Protein 3ER5 (pdb70)

Foldseek 3Di:
DKAKWKWAQLDQLSQFIWTWKFWAVVTDIFTATEKLFAFAWEFEAPLADPVLAAQGDHHYRVPGPQKAFPPPKKFKDADLVGWIFIGGWIFTWMDGRRQIFGRAIYHYTNYTDNVVNVRNRHGTYQYNFAQVRAGMPPDTGGGPLVRRCVPACASKWKWACADSGMGMIMGRDDDPVRFDDDKDKFFADCVVRFRKGWWQFKDWAPDDTDGDTAIFGEIQNGQAWAGAPVVLVVQCVVAVAWDADPVLGWIKGFPPTQGGWMWIHDPPDIQIQHSVLQFRQASDVPDRMTHGRYGHCVVVPGGYNYPSNRNQWIWMFRVPPRTIIITGGD/DDDDDDDDD

Radius of gyration: 19.63 Å; Cα contacts (8 Å, |Δi|>4): 923; chains: 2; bounding box: 49×53×45 Å

Structure (mmCIF, N/CA/C/O backbone):
data_3ER5
#
_entry.id   3ER5
#
_cell.length_a   43.100
_cell.length_b   75.400
_cell.length_c   42.800
_cell.angle_alpha   90.00
_cell.angle_beta   97.00
_cell.angle_gamma   90.00
#
_symmetry.space_group_name_H-M   'P 1 21 1'
#
loop_
_entity.id
_entity.type
_entity.pdbx_description
1 polymer ENDOTHIAPEPSIN
2 polymer H-189
3 water water
#
loop_
_atom_site.group_PDB
_atom_site.id
_atom_site.type_symbol
_atom_site.label_atom_id
_atom_site.label_alt_id
_atom_site.label_comp_id
_atom_site.label_asym_id
_atom_site.label_entity_id
_atom_site.label_seq_id
_atom_site.pdbx_PDB_ins_code
_atom_site.Cartn_x
_atom_site.Cartn_y
_atom_site.Cartn_z
_atom_site.occupancy
_atom_site.B_iso_or_equiv
_atom_site.auth_seq_id
_atom_site.auth_comp_id
_atom_site.auth_asym_id
_atom_site.auth_atom_id
_atom_site.pdbx_PDB_model_num
ATOM 1 N N . SER A 1 1 ? 27.709 33.477 -4.060 1.00 0.14 -2 SER E N 1
ATOM 2 C CA . SER A 1 1 ? 27.934 32.889 -2.722 1.00 0.38 -2 SER E CA 1
ATOM 3 C C . SER A 1 1 ? 26.749 32.046 -2.297 1.00 0.10 -2 SER E C 1
ATOM 4 O O . SER A 1 1 ? 25.606 32.100 -2.812 1.00 0.12 -2 SER E O 1
ATOM 7 N N . THR A 1 2 ? 26.995 31.142 -1.331 1.00 0.12 -1 THR E N 1
ATOM 8 C CA . THR A 1 2 ? 25.892 30.356 -0.753 1.00 0.07 -1 THR E CA 1
ATOM 9 C C . THR A 1 2 ? 26.137 30.157 0.747 1.00 0.08 -1 THR E C 1
ATOM 10 O O . THR A 1 2 ? 27.194 30.490 1.319 1.00 0.18 -1 THR E O 1
ATOM 14 N N . GLY A 1 3 ? 25.125 29.621 1.418 1.00 0.15 0 GLY E N 1
ATOM 15 C CA . GLY A 1 3 ? 25.335 29.275 2.860 1.00 0.18 0 GLY E CA 1
ATOM 16 C C . GLY A 1 3 ? 24.568 27.974 3.094 1.00 0.16 0 GLY E C 1
ATOM 17 O O . GLY A 1 3 ? 23.589 27.742 2.393 1.00 0.12 0 GLY E O 1
ATOM 18 N N . SER A 1 4 ? 25.057 27.236 4.077 1.00 0.12 1 SER E N 1
ATOM 19 C CA . SER A 1 4 ? 24.346 26.018 4.515 1.00 0.16 1 SER E CA 1
ATOM 20 C C . SER A 1 4 ? 24.421 25.898 6.039 1.00 0.10 1 SER E C 1
ATOM 21 O O . SER A 1 4 ? 25.535 25.944 6.565 1.00 0.13 1 SER E O 1
ATOM 24 N N . ALA A 1 5 ? 23.285 25.823 6.713 1.00 0.09 2 ALA E N 1
ATOM 25 C CA . ALA A 1 5 ? 23.267 25.637 8.157 1.00 0.13 2 ALA E CA 1
ATOM 26 C C . ALA A 1 5 ? 22.297 24.537 8.572 1.00 0.21 2 ALA E C 1
ATOM 27 O O . ALA A 1 5 ? 21.252 24.321 7.970 1.00 0.12 2 ALA E O 1
ATOM 29 N N . THR A 1 6 ? 22.711 23.893 9.656 1.00 0.08 3 THR E N 1
ATOM 30 C CA . THR A 1 6 ? 21.897 22.819 10.273 1.00 0.08 3 THR E CA 1
ATOM 31 C C . THR A 1 6 ? 20.861 23.432 11.198 1.00 0.18 3 THR E C 1
ATOM 32 O O . THR A 1 6 ? 21.231 24.323 11.971 1.00 0.12 3 THR E O 1
ATOM 36 N N . THR A 1 7 ? 19.656 22.967 11.120 1.00 0.10 4 THR E N 1
ATOM 37 C CA . THR A 1 7 ? 18.578 23.387 12.027 1.00 0.10 4 THR E CA 1
ATOM 38 C C . THR A 1 7 ? 18.142 22.181 12.864 1.00 0.13 4 THR E C 1
ATOM 39 O O . THR A 1 7 ? 17.959 21.074 12.350 1.00 0.18 4 THR E O 1
ATOM 43 N N . THR A 1 8 ? 17.990 22.423 14.149 1.00 0.11 5 THR E N 1
ATOM 44 C CA . THR A 1 8 ? 17.670 21.361 15.115 1.00 0.08 5 THR E CA 1
ATOM 45 C C . THR A 1 8 ? 16.365 21.653 15.847 1.00 0.02 5 THR E C 1
ATOM 46 O O . THR A 1 8 ? 16.095 22.792 16.244 1.00 0.14 5 THR E O 1
ATOM 50 N N . PRO A 1 9 ? 15.413 20.702 16.118 1.00 0.15 6 PRO E N 1
ATOM 51 C CA . PRO A 1 9 ? 14.241 21.089 16.857 1.00 0.10 6 PRO E CA 1
ATOM 52 C C . PRO A 1 9 ? 14.669 21.415 18.247 1.00 0.13 6 PRO E C 1
ATOM 53 O O . PRO A 1 9 ? 15.709 20.855 18.720 1.00 0.12 6 PRO E O 1
ATOM 57 N N . ILE A 1 10 ? 13.896 22.240 18.909 1.00 0.11 7 ILE E N 1
ATOM 58 C CA . ILE A 1 10 ? 14.232 22.672 20.274 1.00 0.15 7 ILE E CA 1
ATOM 59 C C . ILE A 1 10 ? 13.817 21.644 21.339 1.00 0.26 7 ILE E C 1
ATOM 60 O O . ILE A 1 10 ? 14.259 21.706 22.491 1.00 0.15 7 ILE E O 1
ATOM 65 N N . ASP A 1 11 ? 12.974 20.698 20.975 1.00 0.11 8 ASP E N 1
ATOM 66 C CA . ASP A 1 11 ? 12.524 19.676 21.944 1.00 0.10 8 ASP E CA 1
ATOM 67 C C . ASP A 1 11 ? 11.996 18.440 21.224 1.00 0.23 8 ASP E C 1
ATOM 68 O O . ASP A 1 11 ? 12.180 18.284 20.012 1.00 0.11 8 ASP E O 1
ATOM 73 N N . SER A 1 12 ? 11.504 17.488 21.993 1.00 0.16 9 SER E N 1
ATOM 74 C CA . SER A 1 12 ? 11.239 16.148 21.436 1.00 0.39 9 SER E CA 1
ATOM 75 C C . SER A 1 12 ? 9.952 16.175 20.606 1.00 0.47 9 SER E C 1
ATOM 76 O O . SER A 1 12 ? 9.577 15.189 19.975 1.00 0.35 9 SER E O 1
ATOM 79 N N . LEU A 1 13 ? 9.242 17.274 20.615 1.00 0.16 10 LEU E N 1
ATOM 80 C CA . LEU A 1 13 ? 7.980 17.440 19.887 1.00 0.21 10 LEU E CA 1
ATOM 81 C C . LEU A 1 13 ? 8.162 18.117 18.537 1.00 0.15 10 LEU E C 1
ATOM 82 O O . LEU A 1 13 ? 7.217 18.192 17.744 1.00 0.32 10 LEU E O 1
ATOM 87 N N . ASP A 1 14 ? 9.325 18.641 18.224 1.00 0.12 11 ASP E N 1
ATOM 88 C CA . ASP A 1 14 ? 9.527 19.554 17.063 1.00 0.13 11 ASP E CA 1
ATOM 89 C C . ASP A 1 14 ? 8.619 20.760 17.200 1.00 0.07 11 ASP E C 1
ATOM 90 O O . ASP A 1 14 ? 7.984 21.240 16.236 1.00 0.10 11 ASP E O 1
ATOM 95 N N . ASP A 1 15 ? 8.550 21.366 18.387 1.00 0.16 12 ASP E N 1
ATOM 96 C CA . ASP A 1 15 ? 7.715 22.565 18.540 1.00 0.13 12 ASP E CA 1
ATOM 97 C C . ASP A 1 15 ? 8.221 23.697 17.661 1.00 0.14 12 ASP E C 1
ATOM 98 O O . ASP A 1 15 ? 7.506 24.541 17.130 1.00 0.05 12 ASP E O 1
ATOM 103 N N . ALA A 1 16 ? 9.526 23.794 17.544 1.00 0.08 13 ALA E N 1
ATOM 104 C CA . ALA A 1 16 ? 10.238 24.774 16.726 1.00 0.08 13 ALA E CA 1
ATOM 105 C C . ALA A 1 16 ? 11.681 24.284 16.508 1.00 0.11 13 ALA E C 1
ATOM 106 O O . ALA A 1 16 ? 12.102 23.316 17.126 1.00 0.10 13 ALA E O 1
ATOM 108 N N . TYR A 1 17 ? 12.353 24.984 15.651 1.00 0.11 14 TYR E N 1
ATOM 109 C CA . TYR A 1 17 ? 13.717 24.629 15.224 1.00 0.02 14 TYR E CA 1
ATOM 110 C C . TYR A 1 17 ? 14.629 25.862 15.384 1.00 0.08 14 TYR E C 1
ATOM 111 O O . TYR A 1 17 ? 14.268 27.011 15.114 1.00 0.12 14 TYR E O 1
ATOM 120 N N . ILE A 1 18 ? 15.817 25.611 15.788 1.00 0.11 15 ILE E N 1
ATOM 121 C CA . ILE A 1 18 ? 16.763 26.733 15.873 1.00 0.10 15 ILE E CA 1
ATOM 122 C C . ILE A 1 18 ? 17.947 26.484 14.941 1.00 0.11 15 ILE E C 1
ATOM 123 O O . ILE A 1 18 ? 18.334 25.336 14.699 1.00 0.13 15 ILE E O 1
ATOM 128 N N . THR A 1 19 ? 18.494 27.573 14.441 1.00 0.09 16 THR E N 1
ATOM 129 C CA . THR A 1 19 ? 19.644 27.533 13.518 1.00 0.05 16 THR E CA 1
ATOM 130 C C . THR A 1 19 ? 20.736 28.467 14.022 1.00 0.06 16 THR E C 1
ATOM 131 O O . THR A 1 19 ? 20.482 29.632 14.349 1.00 0.14 16 THR E O 1
ATOM 135 N N . PRO A 1 20 ? 22.026 28.077 14.162 1.00 0.20 17 PRO E N 1
ATOM 136 C CA . PRO A 1 20 ? 22.987 29.015 14.688 1.00 0.15 17 PRO E CA 1
ATOM 137 C C . PRO A 1 20 ? 23.246 30.122 13.708 1.00 0.19 17 PRO E C 1
ATOM 138 O O . PRO A 1 20 ? 23.295 29.844 12.467 1.00 0.11 17 PRO E O 1
ATOM 142 N N . VAL A 1 21 ? 23.416 31.323 14.250 1.00 0.09 18 VAL E N 1
ATOM 143 C CA . VAL A 1 21 ? 23.771 32.509 13.443 1.00 0.13 18 VAL E CA 1
ATOM 144 C C . VAL A 1 21 ? 24.660 33.482 14.227 1.00 0.23 18 VAL E C 1
ATOM 145 O O . VAL A 1 21 ? 24.924 33.314 15.421 1.00 0.14 18 VAL E O 1
ATOM 149 N N . GLN A 1 22 ? 25.798 33.734 13.282 1.00 0.07 19 GLN E N 1
ATOM 150 C CA . GLN A 1 22 ? 26.990 34.433 13.830 1.00 0.09 19 GLN E CA 1
ATOM 151 C C . GLN A 1 22 ? 26.781 35.948 13.632 1.00 0.10 19 GLN E C 1
ATOM 152 O O . GLN A 1 22 ? 26.587 36.397 12.498 1.00 0.13 19 GLN E O 1
ATOM 158 N N . ILE A 1 23 ? 26.744 36.690 14.719 1.00 0.11 20 ILE E N 1
ATOM 159 C CA . ILE A 1 23 ? 26.529 38.150 14.629 1.00 0.09 20 ILE E CA 1
ATOM 160 C C . ILE A 1 23 ? 27.732 38.916 15.103 1.00 0.11 20 ILE E C 1
ATOM 161 O O . ILE A 1 23 ? 28.159 38.665 16.229 1.00 0.13 20 ILE E O 1
ATOM 166 N N . GLY A 1 24 ? 28.151 39.858 14.310 1.00 0.16 21 GLY E N 1
ATOM 167 C CA . GLY A 1 24 ? 29.125 40.750 14.951 1.00 0.12 21 GLY E CA 1
ATOM 168 C C . GLY A 1 24 ? 30.540 40.303 14.610 1.00 0.09 21 GLY E C 1
ATOM 169 O O . GLY A 1 24 ? 30.746 39.304 13.901 1.00 0.11 21 GLY E O 1
ATOM 170 N N . THR A 1 25 ? 31.461 41.047 15.162 1.00 0.17 22 THR E N 1
ATOM 171 C CA . THR A 1 25 ? 32.871 40.836 14.922 1.00 0.10 22 THR E CA 1
ATOM 172 C C . THR A 1 25 ? 33.703 41.142 16.236 1.00 0.13 22 THR E C 1
ATOM 173 O O . THR A 1 25 ? 33.762 42.293 16.703 1.00 0.13 22 THR E O 1
ATOM 177 N N . PRO A 1 26 ? 34.370 40.113 16.892 1.00 0.31 23 PRO E N 1
ATOM 178 C CA . PRO A 1 26 ? 34.337 38.778 16.377 1.00 0.13 23 PRO E CA 1
ATOM 179 C C . PRO A 1 26 ? 32.951 38.274 16.498 1.00 0.19 23 PRO E C 1
ATOM 180 O O . PRO A 1 26 ? 32.125 38.903 17.232 1.00 0.16 23 PRO E O 1
ATOM 184 N N . ALA A 1 27 ? 32.726 37.163 15.852 1.00 0.20 24 ALA E N 1
ATOM 185 C CA . ALA A 1 27 ? 31.416 36.507 15.841 1.00 0.17 24 ALA E CA 1
ATOM 186 C C . ALA A 1 27 ? 30.948 36.189 17.268 1.00 0.16 24 ALA E C 1
ATOM 187 O O . ALA A 1 27 ? 31.599 35.443 18.016 1.00 0.15 24 ALA E O 1
ATOM 189 N N . GLN A 1 28 ? 29.695 36.568 17.487 1.00 0.10 25 GLN E N 1
ATOM 190 C CA . GLN A 1 28 ? 28.922 35.958 18.590 1.00 0.08 25 GLN E CA 1
ATOM 191 C C . GLN A 1 28 ? 27.840 35.037 17.963 1.00 0.12 25 GLN E C 1
ATOM 192 O O . GLN A 1 28 ? 27.085 35.429 17.062 1.00 0.11 25 GLN E O 1
ATOM 198 N N . THR A 1 29 ? 27.793 33.801 18.379 1.00 0.20 26 THR E N 1
ATOM 199 C CA . THR A 1 29 ? 26.824 32.778 17.864 1.00 0.10 26 THR E CA 1
ATOM 200 C C . THR A 1 29 ? 25.620 32.717 18.780 1.00 0.10 26 THR E C 1
ATOM 201 O O . THR A 1 29 ? 25.697 32.538 20.017 1.00 0.08 26 THR E O 1
ATOM 205 N N . LEU A 1 30 ? 24.470 33.032 18.188 1.00 0.11 27 LEU E N 1
ATOM 206 C CA . LEU A 1 30 ? 23.164 32.905 18.869 1.00 0.06 27 LEU E CA 1
ATOM 207 C C . LEU A 1 30 ? 22.317 31.855 18.064 1.00 0.10 27 LEU E C 1
ATOM 208 O O . LEU A 1 30 ? 22.452 31.727 16.850 1.00 0.10 27 LEU E O 1
ATOM 213 N N . ASN A 1 31 ? 21.448 31.196 18.750 1.00 0.12 28 ASN E N 1
ATOM 214 C CA . ASN A 1 31 ? 20.576 30.208 18.077 1.00 0.14 28 ASN E CA 1
ATOM 215 C C . ASN A 1 31 ? 19.230 30.870 17.780 1.00 0.09 28 ASN E C 1
ATOM 216 O O . ASN A 1 31 ? 18.499 31.181 18.710 1.00 0.10 28 ASN E O 1
ATOM 221 N N . LEU A 1 32 ? 18.980 31.122 16.489 1.00 0.08 29 LEU E N 1
ATOM 222 C CA . LEU A 1 32 ? 17.752 31.816 16.124 1.00 0.08 29 LEU E CA 1
ATOM 223 C C . LEU A 1 32 ? 16.709 30.888 15.515 1.00 0.03 29 LEU E C 1
ATOM 224 O O . LEU A 1 32 ? 16.997 29.913 14.856 1.00 0.09 29 LEU E O 1
ATOM 229 N N . ASP A 1 33 ? 15.439 31.226 15.770 1.00 0.04 30 ASP E N 1
ATOM 230 C CA . ASP A 1 33 ? 14.295 30.568 15.104 1.00 0.06 30 ASP E CA 1
ATOM 231 C C . ASP A 1 33 ? 13.992 31.236 13.768 1.00 0.09 30 ASP E C 1
ATOM 232 O O . ASP A 1 33 ? 13.538 32.373 13.673 1.00 0.07 30 ASP E O 1
ATOM 237 N N . PHE A 1 34 ? 14.252 30.516 12.701 1.00 0.04 31 PHE E N 1
ATOM 238 C CA . PHE A 1 34 ? 14.073 31.002 11.336 1.00 0.04 31 PHE E CA 1
ATOM 239 C C . PHE A 1 34 ? 12.571 30.962 10.975 1.00 0.07 31 PHE E C 1
ATOM 240 O O . PHE A 1 34 ? 11.980 29.876 11.006 1.00 0.10 31 PHE E O 1
ATOM 248 N N . ASP A 1 35 ? 11.979 32.100 10.787 1.00 0.06 32 ASP E N 1
ATOM 249 C CA . ASP A 1 35 ? 10.535 32.386 10.784 1.00 0.07 32 ASP E CA 1
ATOM 250 C C . ASP A 1 35 ? 10.068 32.936 9.459 1.00 0.14 32 ASP E C 1
ATOM 251 O O . ASP A 1 35 ? 10.142 34.139 9.167 1.00 0.07 32 ASP E O 1
ATOM 256 N N . THR A 1 36 ? 9.624 32.104 8.507 1.00 0.10 33 THR E N 1
ATOM 257 C CA . THR A 1 36 ? 9.089 32.630 7.244 1.00 0.04 33 THR E CA 1
ATOM 258 C C . THR A 1 36 ? 7.735 33.278 7.454 1.00 0.07 33 THR E C 1
ATOM 259 O O . THR A 1 36 ? 7.158 33.763 6.482 1.00 0.09 33 THR E O 1
ATOM 263 N N . GLY A 1 37 ? 7.225 33.378 8.688 1.00 0.08 34 GLY E N 1
ATOM 264 C CA . GLY A 1 37 ? 6.006 34.198 8.778 1.00 0.06 34 GLY E CA 1
ATOM 265 C C . GLY A 1 37 ? 6.232 35.516 9.553 1.00 0.06 34 GLY E C 1
ATOM 266 O O . GLY A 1 37 ? 5.302 36.077 10.098 1.00 0.07 34 GLY E O 1
ATOM 267 N N . SER A 1 38 ? 7.396 36.110 9.482 1.00 0.06 35 SER E N 1
ATOM 268 C CA . SER A 1 38 ? 7.711 37.453 9.996 1.00 0.06 35 SER E CA 1
ATOM 269 C C . SER A 1 38 ? 8.981 37.965 9.324 1.00 0.12 35 SER E C 1
ATOM 270 O O . SER A 1 38 ? 9.652 37.268 8.561 1.00 0.03 35 SER E O 1
ATOM 273 N N . SER A 1 39 ? 9.298 39.236 9.571 1.00 0.07 36 SER E N 1
ATOM 274 C CA . SER A 1 39 ? 10.374 39.822 8.716 1.00 0.09 36 SER E CA 1
ATOM 275 C C . SER A 1 39 ? 11.277 40.689 9.595 1.00 0.09 36 SER E C 1
ATOM 276 O O . SER A 1 39 ? 11.924 41.584 9.029 1.00 0.11 36 SER E O 1
ATOM 279 N N . ASP A 1 40 ? 11.297 40.322 10.877 1.00 0.03 37 ASP E N 1
ATOM 280 C CA . ASP A 1 40 ? 12.239 40.972 11.817 1.00 0.07 37 ASP E CA 1
ATOM 281 C C . ASP A 1 40 ? 13.360 40.042 12.227 1.00 0.22 37 ASP E C 1
ATOM 282 O O . ASP A 1 40 ? 13.142 38.887 12.624 1.00 0.12 37 ASP E O 1
ATOM 287 N N . LEU A 1 41 ? 14.610 40.498 12.249 1.00 0.06 38 LEU E N 1
ATOM 288 C CA . LEU A 1 41 ? 15.694 39.679 12.919 1.00 0.08 38 LEU E CA 1
ATOM 289 C C . LEU A 1 41 ? 15.988 40.370 14.282 1.00 0.04 38 LEU E C 1
ATOM 290 O O . LEU A 1 41 ? 16.496 41.462 14.250 1.00 0.12 38 LEU E O 1
ATOM 295 N N . TRP A 1 42 ? 15.459 39.758 15.331 1.00 0.00 39 TRP E N 1
ATOM 296 C CA . TRP A 1 42 ? 15.730 40.394 16.681 1.00 0.05 39 TRP E CA 1
ATOM 297 C C . TRP A 1 42 ? 16.331 39.395 17.618 1.00 0.07 39 TRP E C 1
ATOM 298 O O . TRP A 1 42 ? 16.140 38.202 17.428 1.00 0.09 39 TRP E O 1
ATOM 309 N N . VAL A 1 43 ? 17.097 39.892 18.571 1.00 0.02 40 VAL E N 1
ATOM 310 C CA . VAL A 1 43 ? 17.798 38.982 19.466 1.00 0.04 40 VAL E CA 1
ATOM 311 C C . VAL A 1 43 ? 17.711 39.471 20.895 1.00 0.16 40 VAL E C 1
ATOM 312 O O . VAL A 1 43 ? 17.651 40.671 21.149 1.00 0.12 40 VAL E O 1
ATOM 316 N N . PHE A 1 44 ? 17.811 38.598 21.878 1.00 0.09 41 PHE E N 1
ATOM 317 C CA . PHE A 1 44 ? 18.121 39.043 23.271 1.00 0.04 41 PHE E CA 1
ATOM 318 C C . PHE A 1 44 ? 19.523 39.698 23.259 1.00 0.07 41 PHE E C 1
ATOM 319 O O . PHE A 1 44 ? 20.378 39.372 22.447 1.00 0.09 41 PHE E O 1
ATOM 327 N N . SER A 1 45 ? 19.726 40.684 24.106 1.00 0.05 42 SER E N 1
ATOM 328 C CA . SER A 1 45 ? 20.986 41.462 23.988 1.00 0.07 42 SER E CA 1
ATOM 329 C C . SER A 1 45 ? 21.349 41.968 25.395 1.00 0.09 42 SER E C 1
ATOM 330 O O . SER A 1 45 ? 20.598 41.801 26.374 1.00 0.09 42 SER E O 1
ATOM 333 N N . SER A 1 46 ? 22.506 42.654 25.430 1.00 0.07 43 SER E N 1
ATOM 334 C CA . SER A 1 46 ? 22.860 43.301 26.710 1.00 0.08 43 SER E CA 1
ATOM 335 C C . SER A 1 46 ? 21.862 44.382 27.086 1.00 0.13 43 SER E C 1
ATOM 336 O O . SER A 1 46 ? 21.900 44.873 28.225 1.00 0.22 43 SER E O 1
ATOM 339 N N . GLU A 1 47 ? 20.964 44.829 26.241 1.00 0.10 44 GLU E N 1
ATOM 340 C CA . GLU A 1 47 ? 19.990 45.898 26.489 1.00 0.14 44 GLU E CA 1
ATOM 341 C C . GLU A 1 47 ? 18.681 45.338 27.014 1.00 0.13 44 GLU E C 1
ATOM 342 O O . GLU A 1 47 ? 17.878 46.179 27.481 1.00 0.06 44 GLU E O 1
ATOM 348 N N . THR A 1 48 ? 18.474 44.019 26.967 1.00 0.14 45 THR E N 1
ATOM 349 C CA . THR A 1 48 ? 17.188 43.468 27.419 1.00 0.05 45 THR E CA 1
ATOM 350 C C . THR A 1 48 ? 17.111 43.484 28.947 1.00 0.13 45 THR E C 1
ATOM 351 O O . THR A 1 48 ? 18.061 43.088 29.638 1.00 0.13 45 THR E O 1
ATOM 355 N N . THR A 1 49 ? 15.970 43.947 29.427 1.00 0.12 46 THR E N 1
ATOM 356 C CA . THR A 1 49 ? 15.680 44.014 30.869 1.00 0.16 46 THR E CA 1
ATOM 357 C C . THR A 1 49 ? 16.118 42.688 31.508 1.00 0.18 46 THR E C 1
ATOM 358 O O . THR A 1 49 ? 15.632 41.612 31.142 1.00 0.10 46 THR E O 1
ATOM 362 N N . ALA A 1 50 ? 17.033 42.807 32.450 1.00 0.19 47 ALA E N 1
ATOM 363 C CA . ALA A 1 50 ? 17.660 41.654 33.132 1.00 0.16 47 ALA E CA 1
ATOM 364 C C . ALA A 1 50 ? 16.649 40.585 33.591 1.00 0.17 47 ALA E C 1
ATOM 365 O O . ALA A 1 50 ? 16.798 39.391 33.302 1.00 0.15 47 ALA E O 1
ATOM 367 N N . SER A 1 51 ? 15.634 41.014 34.311 1.00 0.18 48 SER E N 1
ATOM 368 C CA . SER A 1 51 ? 14.639 40.084 34.880 1.00 0.14 48 SER E CA 1
ATOM 369 C C . SER A 1 51 ? 13.888 39.297 33.791 1.00 0.20 48 SER E C 1
ATOM 370 O O . SER A 1 51 ? 13.199 38.307 34.074 1.00 0.21 48 SER E O 1
ATOM 373 N N . GLU A 1 52 ? 14.029 39.725 32.552 1.00 0.13 49 GLU E N 1
ATOM 374 C CA . GLU A 1 52 ? 13.315 39.082 31.433 1.00 0.06 49 GLU E CA 1
ATOM 375 C C . GLU A 1 52 ? 14.242 38.161 30.604 1.00 0.08 49 GLU E C 1
ATOM 376 O O . GLU A 1 52 ? 13.919 37.778 29.476 1.00 0.15 49 GLU E O 1
ATOM 382 N N . VAL A 1 53 ? 15.388 37.783 31.170 1.00 0.14 50 VAL E N 1
ATOM 383 C CA . VAL A 1 53 ? 16.374 36.912 30.456 1.00 0.17 50 VAL E CA 1
ATOM 384 C C . VAL A 1 53 ? 16.632 35.573 31.272 1.00 0.21 50 VAL E C 1
ATOM 385 O O . VAL A 1 53 ? 17.324 35.576 32.305 1.00 0.18 50 VAL E O 1
ATOM 389 N N . ASP A 1 54 ? 16.064 34.399 30.780 1.00 0.17 51 ASP E N 1
ATOM 390 C CA . ASP A 1 54 ? 16.174 33.033 31.485 1.00 0.36 51 ASP E CA 1
ATOM 391 C C . ASP A 1 54 ? 16.860 3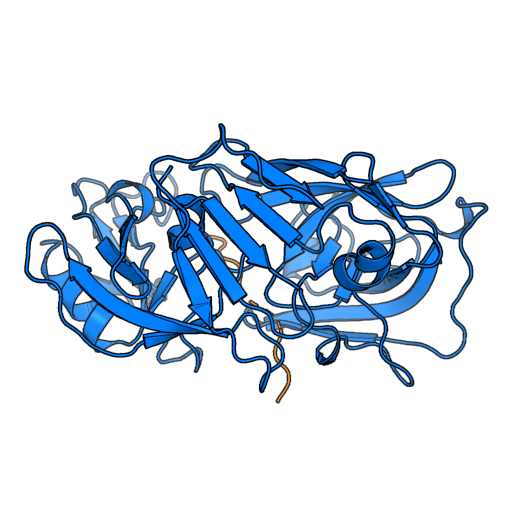1.942 30.568 1.00 0.51 51 ASP E C 1
ATOM 392 O O . ASP A 1 54 ? 16.197 31.179 29.840 1.00 0.33 51 ASP E O 1
ATOM 397 N N . GLY A 1 55 ? 18.211 31.967 30.676 1.00 0.33 52 GLY E N 1
ATOM 398 C CA . GLY A 1 55 ? 19.163 30.996 30.062 1.00 0.28 52 GLY E CA 1
ATOM 399 C C . GLY A 1 55 ? 19.636 31.335 28.622 1.00 0.21 52 GLY E C 1
ATOM 400 O O . GLY A 1 55 ? 20.524 30.673 28.063 1.00 0.15 52 GLY E O 1
ATOM 401 N N . GLN A 1 56 ? 19.064 32.344 27.996 1.00 0.09 53 GLN E N 1
ATOM 402 C CA . GLN A 1 56 ? 19.415 32.671 26.589 1.00 0.11 53 GLN E CA 1
ATOM 403 C C . GLN A 1 56 ? 20.794 33.324 26.465 1.00 0.15 53 GLN E C 1
ATOM 404 O O . GLN A 1 56 ? 21.292 33.957 27.404 1.00 0.08 53 GLN E O 1
ATOM 410 N N . THR A 1 57 ? 21.376 33.141 25.290 1.00 0.07 54 THR E N 1
ATOM 411 C CA . THR A 1 57 ? 22.651 33.777 24.932 1.00 0.14 54 THR E CA 1
ATOM 412 C C . THR A 1 57 ? 22.315 35.156 24.383 1.00 0.12 54 THR E C 1
ATOM 413 O O . THR A 1 57 ? 21.422 35.311 23.546 1.00 0.11 54 THR E O 1
ATOM 417 N N . ILE A 1 58 ? 23.060 36.170 24.838 1.00 0.12 55 ILE E N 1
ATOM 418 C CA . ILE A 1 58 ? 22.711 37.525 24.387 1.00 0.09 55 ILE E CA 1
ATOM 419 C C . ILE A 1 58 ? 23.802 38.084 23.469 1.00 0.21 55 ILE E C 1
ATOM 420 O O . ILE A 1 58 ? 24.963 37.648 23.520 1.00 0.16 55 ILE E O 1
ATOM 425 N N . TYR A 1 59 ? 23.364 39.030 22.661 1.00 0.08 56 TYR E N 1
ATOM 426 C CA . TYR A 1 59 ? 24.216 39.776 21.720 1.00 0.10 56 TYR E CA 1
ATOM 427 C C . TYR A 1 59 ? 24.645 41.062 22.429 1.00 0.07 56 TYR E C 1
ATOM 428 O O . TYR A 1 59 ? 23.816 41.846 22.894 1.00 0.14 56 TYR E O 1
ATOM 437 N N . THR A 1 60 ? 25.940 41.266 22.548 1.00 0.09 57 THR E N 1
ATOM 438 C CA . THR A 1 60 ? 26.465 42.492 23.181 1.00 0.08 57 THR E CA 1
ATOM 439 C C . THR A 1 60 ? 27.032 43.377 22.090 1.00 0.10 57 THR E C 1
ATOM 440 O O . THR A 1 60 ? 28.177 43.204 21.649 1.00 0.15 57 THR E O 1
ATOM 444 N N . PRO A 1 61 ? 26.285 44.352 21.561 1.00 0.10 58 PRO E N 1
ATOM 445 C CA . PRO A 1 61 ? 26.789 45.104 20.445 1.00 0.19 58 PRO E CA 1
ATOM 446 C C . PRO A 1 61 ? 27.985 45.907 20.841 1.00 0.18 58 PRO E C 1
ATOM 447 O O . PRO A 1 61 ? 28.776 46.312 19.936 1.00 0.16 58 PRO E O 1
ATOM 451 N N . SER A 1 62 ? 28.292 46.109 22.121 1.00 0.17 59 SER E N 1
ATOM 452 C CA . SER A 1 62 ? 29.457 46.917 22.469 1.00 0.31 59 SER E CA 1
ATOM 453 C C . SER A 1 62 ? 30.736 46.118 22.362 1.00 0.27 59 SER E C 1
ATOM 454 O O . SER A 1 62 ? 31.820 46.720 22.432 1.00 0.28 59 SER E O 1
ATOM 457 N N . LYS A 1 63 ? 30.593 44.825 22.112 1.00 0.10 60 LYS E N 1
ATOM 458 C CA . LYS A 1 63 ? 31.747 43.916 21.950 1.00 0.06 60 LYS E CA 1
ATOM 459 C C . LYS A 1 63 ? 32.001 43.649 20.484 1.00 0.11 60 LYS E C 1
ATOM 460 O O . LYS A 1 63 ? 32.934 42.906 20.087 1.00 0.12 60 LYS E O 1
ATOM 466 N N . SER A 1 64 ? 31.147 44.222 19.658 1.00 0.07 61 SER E N 1
ATOM 467 C CA . SER A 1 64 ? 31.274 43.947 18.215 1.00 0.07 61 SER E CA 1
ATOM 468 C C . SER A 1 64 ? 31.851 45.177 17.516 1.00 0.06 61 SER E C 1
ATOM 469 O O . SER A 1 64 ? 31.336 46.298 17.679 1.00 0.13 61 SER E O 1
ATOM 472 N N . THR A 1 65 ? 33.026 45.059 16.895 1.00 0.12 62 THR E N 1
ATOM 473 C CA . THR A 1 65 ? 33.740 46.131 16.222 1.00 0.10 62 THR E CA 1
ATOM 474 C C . THR A 1 65 ? 32.964 46.666 15.020 1.00 0.20 62 THR E C 1
ATOM 475 O O . THR A 1 65 ? 33.165 47.795 14.552 1.00 0.24 62 THR E O 1
ATOM 479 N N . THR A 1 66 ? 32.078 45.888 14.449 1.00 0.09 63 THR E N 1
ATOM 480 C CA . THR A 1 66 ? 31.388 46.214 13.194 1.00 0.11 63 THR E CA 1
ATOM 481 C C . THR A 1 66 ? 29.996 46.766 13.481 1.00 0.13 63 THR E C 1
ATOM 482 O O . THR A 1 66 ? 29.263 47.147 12.574 1.00 0.15 63 THR E O 1
ATOM 486 N N . ALA A 1 67 A 29.503 46.728 14.715 1.00 0.10 63 ALA E N 1
ATOM 487 C CA . ALA A 1 67 A 28.166 47.207 14.996 1.00 0.11 63 ALA E CA 1
ATOM 488 C C . ALA A 1 67 A 28.095 48.736 14.914 1.00 0.19 63 ALA E C 1
ATOM 489 O O . ALA A 1 67 A 29.020 49.423 15.347 1.00 0.08 63 ALA E O 1
ATOM 491 N N . LYS A 1 68 ? 26.990 49.219 14.367 1.00 0.10 64 LYS E N 1
ATOM 492 C CA . LYS A 1 68 ? 26.607 50.636 14.249 1.00 0.10 64 LYS E CA 1
ATOM 493 C C . LYS A 1 68 ? 25.177 50.846 14.735 1.00 0.22 64 LYS E C 1
ATOM 494 O O . LYS A 1 68 ? 24.266 50.184 14.239 1.00 0.09 64 LYS E O 1
ATOM 500 N N . LEU A 1 69 ? 24.997 51.710 15.710 1.00 0.18 65 LEU E N 1
ATOM 501 C CA . LEU A 1 69 ? 23.608 52.034 16.145 1.00 0.23 65 LEU E CA 1
ATOM 502 C C . LEU A 1 69 ? 22.862 52.729 15.006 1.00 0.22 65 LEU E C 1
ATOM 503 O O . LEU A 1 69 ? 23.324 53.682 14.362 1.00 0.21 65 LEU E O 1
ATOM 508 N N . LEU A 1 70 ? 21.674 52.243 14.664 1.00 0.07 66 LEU E N 1
ATOM 509 C CA . LEU A 1 70 ? 20.830 52.878 13.662 1.00 0.12 66 LEU E CA 1
ATOM 510 C C . LEU A 1 70 ? 19.979 53.989 14.289 1.00 0.27 66 LEU E C 1
ATOM 511 O O . LEU A 1 70 ? 18.991 53.753 14.980 1.00 0.10 66 LEU E O 1
ATOM 516 N N . SER A 1 71 ? 20.421 55.249 14.170 1.00 0.30 67 SER E N 1
ATOM 517 C CA . SER A 1 71 ? 19.870 56.135 15.205 1.00 0.31 67 SER E CA 1
ATOM 518 C C . SER A 1 71 ? 18.476 56.610 14.850 1.00 0.16 67 SER E C 1
ATOM 519 O O . SER A 1 71 ? 18.117 56.814 13.686 1.00 0.19 67 SER E O 1
ATOM 522 N N . GLY A 1 72 ? 17.645 56.701 15.878 1.00 0.14 68 GLY E N 1
ATOM 523 C CA . GLY A 1 72 ? 16.253 57.081 15.628 1.00 0.32 68 GLY E CA 1
ATOM 524 C C . GLY A 1 72 ? 15.366 55.845 15.552 1.00 0.33 68 GLY E C 1
ATOM 525 O O . GLY A 1 72 ? 14.179 55.909 15.883 1.00 0.27 68 GLY E O 1
ATOM 526 N N . ALA A 1 73 ? 15.927 54.703 15.193 1.00 0.17 69 ALA E N 1
ATOM 527 C CA . ALA A 1 73 ? 15.033 53.606 14.760 1.00 0.08 69 ALA E CA 1
ATOM 528 C C . ALA A 1 73 ? 14.584 52.797 15.966 1.00 0.08 69 ALA E C 1
ATOM 529 O O . ALA A 1 73 ? 15.407 52.504 16.831 1.00 0.14 69 ALA E O 1
ATOM 531 N N . THR A 1 74 ? 13.305 52.494 16.060 1.00 0.09 70 THR E N 1
ATOM 532 C CA . THR A 1 74 ? 12.905 51.519 17.121 1.00 0.10 70 THR E CA 1
ATOM 533 C C . THR A 1 74 ? 11.975 50.480 16.438 1.00 0.12 70 THR E C 1
ATOM 534 O O . THR A 1 74 ? 11.566 50.599 15.273 1.00 0.08 70 THR E O 1
ATOM 538 N N . TRP A 1 75 ? 11.660 49.398 17.129 1.00 0.09 71 TRP E N 1
ATOM 539 C CA . TRP A 1 75 ? 10.743 48.403 16.546 1.00 0.07 71 TRP E CA 1
ATOM 540 C C . TRP A 1 75 ? 9.822 47.868 17.642 1.00 0.09 71 TRP E C 1
ATOM 541 O O . TRP A 1 75 ? 10.187 48.034 18.813 1.00 0.11 71 TRP E O 1
ATOM 552 N N . SER A 1 76 ? 8.694 47.346 17.239 1.00 0.10 72 SER E N 1
ATOM 553 C CA . SER A 1 76 ? 7.743 46.687 18.165 1.00 0.10 72 SER E CA 1
ATOM 554 C C . SER A 1 76 ? 6.905 45.661 17.411 1.00 0.03 72 SER E C 1
ATOM 555 O O . SER A 1 76 ? 6.393 45.965 16.317 1.00 0.11 72 SER E O 1
ATOM 558 N N . ILE A 1 77 ? 6.846 44.449 17.954 1.00 0.08 73 ILE E N 1
ATOM 559 C CA . ILE A 1 77 ? 6.263 43.363 17.125 1.00 0.17 73 ILE E CA 1
ATOM 560 C C . ILE A 1 77 ? 5.357 42.490 17.979 1.00 0.17 73 ILE E C 1
ATOM 561 O O . ILE A 1 77 ? 5.725 42.315 19.121 1.00 0.13 73 ILE E O 1
ATOM 566 N N . SER A 1 78 ? 4.196 42.068 17.499 1.00 0.12 74 SER E N 1
ATOM 567 C CA . SER A 1 78 ? 3.497 41.026 18.237 1.00 0.06 74 SER E CA 1
ATOM 568 C C . SER A 1 78 ? 3.169 39.858 17.313 1.00 0.10 74 SER E C 1
ATOM 569 O O . SER A 1 78 ? 3.105 40.032 16.083 1.00 0.10 74 SER E O 1
ATOM 572 N N . TYR A 1 79 ? 3.037 38.699 17.939 1.00 0.10 75 TYR E N 1
ATOM 573 C CA . TYR A 1 79 ? 2.873 37.505 17.094 1.00 0.12 75 TYR E CA 1
ATOM 574 C C . TYR A 1 79 ? 1.527 36.836 17.442 1.00 0.02 75 TYR E C 1
ATOM 575 O O . TYR A 1 79 ? 0.843 37.110 18.427 1.00 0.10 75 TYR E O 1
ATOM 584 N N . GLY A 1 80 ? 1.174 35.892 16.587 1.00 0.09 76 GLY E N 1
ATOM 585 C CA . GLY A 1 80 ? -0.119 35.214 16.542 1.00 0.15 76 GLY E CA 1
ATOM 586 C C . GLY A 1 80 ? -0.413 34.547 17.868 1.00 0.18 76 GLY E C 1
ATOM 587 O O . GLY A 1 80 ? -1.558 34.519 18.280 1.00 0.23 76 GLY E O 1
ATOM 588 N N . ASP A 1 81 ? 0.583 33.997 18.522 1.00 0.21 77 ASP E N 1
ATOM 589 C CA . ASP A 1 81 ? 0.500 33.312 19.819 1.00 0.26 77 ASP E CA 1
ATOM 590 C C . ASP A 1 81 ? 0.555 34.315 20.962 1.00 0.40 77 ASP E C 1
ATOM 591 O O . ASP A 1 81 ? 0.666 33.919 22.130 1.00 0.33 77 ASP E O 1
ATOM 596 N N . GLY A 1 82 ? 0.450 35.592 20.620 1.00 0.22 78 GLY E N 1
ATOM 597 C CA . GLY A 1 82 ? 0.275 36.663 21.647 1.00 0.18 78 GLY E CA 1
ATOM 598 C C . GLY A 1 82 ? 1.607 37.152 22.217 1.00 0.22 78 GLY E C 1
ATOM 599 O O . GLY A 1 82 ? 1.601 38.043 23.062 1.00 0.16 78 GLY E O 1
ATOM 600 N N . SER A 1 83 ? 2.733 36.567 21.863 1.00 0.13 79 SER E N 1
ATOM 601 C CA . SER A 1 83 ? 4.057 37.065 22.359 1.00 0.11 79 SER E CA 1
ATOM 602 C C . SER A 1 83 ? 4.432 38.323 21.565 1.00 0.05 79 SER E C 1
ATOM 603 O O . SER A 1 83 ? 3.848 38.680 20.538 1.00 0.08 79 SER E O 1
ATOM 606 N N . SER A 1 84 ? 5.383 39.048 22.178 1.00 0.06 80 SER E N 1
ATOM 607 C CA . SER A 1 84 ? 5.710 40.393 21.731 1.00 0.07 80 SER E CA 1
ATOM 608 C C . SER A 1 84 ? 7.102 40.788 22.211 1.00 0.11 80 SER E C 1
ATOM 609 O O . SER A 1 84 ? 7.671 40.111 23.079 1.00 0.19 80 SER E O 1
ATOM 612 N N . SER A 1 85 A 7.746 41.696 21.531 1.00 0.07 80 SER E N 1
ATOM 613 C CA . SER A 1 85 A 8.991 42.301 22.083 1.00 0.09 80 SER E CA 1
ATOM 614 C C . SER A 1 85 A 9.184 43.672 21.422 1.00 0.08 80 SER E C 1
ATOM 615 O O . SER A 1 85 A 8.386 43.976 20.534 1.00 0.06 80 SER E O 1
ATOM 618 N N . SER A 1 86 ? 10.141 44.480 21.846 1.00 0.10 81 SER E N 1
ATOM 619 C CA . SER A 1 86 ? 10.411 45.776 21.202 1.00 0.11 81 SER E CA 1
ATOM 620 C C . SER A 1 86 ? 11.837 46.229 21.571 1.00 0.17 81 SER E C 1
ATOM 621 O O . SER A 1 86 ? 12.439 45.666 22.492 1.00 0.08 81 SER E O 1
ATOM 624 N N . GLY A 1 87 ? 12.348 47.209 20.842 1.00 0.13 82 GLY E N 1
ATOM 625 C CA . GLY A 1 87 ? 13.706 47.703 21.224 1.00 0.09 82 GLY E CA 1
ATOM 626 C C . GLY A 1 87 ? 14.188 48.677 20.183 1.00 0.08 82 GLY E C 1
ATOM 627 O O . GLY A 1 87 ? 13.437 49.450 19.595 1.00 0.05 82 GLY E O 1
ATOM 628 N N . ASP A 1 88 ? 15.463 48.676 19.987 1.00 0.11 83 ASP E N 1
ATOM 629 C CA . ASP A 1 88 ? 16.146 49.593 19.078 1.00 0.18 83 ASP E CA 1
ATOM 630 C C . ASP A 1 88 ? 17.007 48.821 18.106 1.00 0.18 83 ASP E C 1
ATOM 631 O O . ASP A 1 88 ? 16.911 47.612 18.128 1.00 0.10 83 ASP E O 1
ATOM 636 N N . VAL A 1 89 ? 17.835 49.450 17.298 1.00 0.07 84 VAL E N 1
ATOM 637 C CA . VAL A 1 89 ? 18.284 48.668 16.131 1.00 0.08 84 VAL E CA 1
ATOM 638 C C . VAL A 1 89 ? 19.762 48.992 15.895 1.00 0.08 84 VAL E C 1
ATOM 639 O O . VAL A 1 89 ? 20.111 50.165 15.915 1.00 0.10 84 VAL E O 1
ATOM 643 N N . TYR A 1 90 ? 20.571 48.001 15.661 1.00 0.09 85 TYR E N 1
ATOM 644 C CA . TYR A 1 90 ? 21.972 48.176 15.174 1.00 0.13 85 TYR E CA 1
ATOM 645 C C . TYR A 1 90 ? 22.070 47.584 13.775 1.00 0.16 85 TYR E C 1
ATOM 646 O O . TYR A 1 90 ? 21.259 46.729 13.488 1.00 0.11 85 TYR E O 1
ATOM 655 N N . THR A 1 91 ? 23.069 48.013 13.034 1.00 0.13 86 THR E N 1
ATOM 656 C CA . THR A 1 91 ? 23.449 47.229 11.858 1.00 0.11 86 THR E CA 1
ATOM 657 C C . THR A 1 91 ? 24.805 46.555 12.146 1.00 0.15 86 THR E C 1
ATOM 658 O O . THR A 1 91 ? 25.571 47.059 12.947 1.00 0.08 86 THR E O 1
ATOM 662 N N . ASP A 1 92 ? 24.956 45.356 11.642 1.00 0.10 87 ASP E N 1
ATOM 663 C CA . ASP A 1 92 ? 26.175 44.561 11.960 1.00 0.06 87 ASP E CA 1
ATOM 664 C C . ASP A 1 92 ? 26.319 43.471 10.890 1.00 0.18 87 ASP E C 1
ATOM 665 O O . ASP A 1 92 ? 25.415 43.153 10.131 1.00 0.17 87 ASP E O 1
ATOM 670 N N . THR A 1 93 ? 27.463 42.839 10.883 1.00 0.06 88 THR E N 1
ATOM 671 C CA . THR A 1 93 ? 27.702 41.654 10.063 1.00 0.06 88 THR E CA 1
ATOM 672 C C . THR A 1 93 ? 26.964 40.439 10.611 1.00 0.10 88 THR E C 1
ATOM 673 O O . THR A 1 93 ? 27.031 40.124 11.778 1.00 0.15 88 THR E O 1
ATOM 677 N N . VAL A 1 94 ? 26.261 39.756 9.719 1.00 0.10 89 VAL E N 1
ATOM 678 C CA . VAL A 1 94 ? 25.585 38.507 10.171 1.00 0.12 89 VAL E CA 1
ATOM 679 C C . VAL A 1 94 ? 25.895 37.399 9.172 1.00 0.14 89 VAL E C 1
ATOM 680 O O . VAL A 1 94 ? 25.856 37.544 7.946 1.00 0.09 89 VAL E O 1
ATOM 684 N N . SER A 1 95 ? 26.318 36.277 9.744 1.00 0.10 90 SER E N 1
ATOM 685 C CA . SER A 1 95 ? 26.658 35.147 8.849 1.00 0.08 90 SER E CA 1
ATOM 686 C C . SER A 1 95 ? 25.751 33.959 9.181 1.00 0.12 90 SER E C 1
ATOM 687 O O . SER A 1 95 ? 25.536 33.693 10.357 1.00 0.12 90 SER E O 1
ATOM 690 N N . VAL A 1 96 ? 25.181 33.330 8.184 1.00 0.11 91 VAL E N 1
ATOM 691 C CA . VAL A 1 96 ? 24.486 32.034 8.305 1.00 0.08 91 VAL E CA 1
ATOM 692 C C . VAL A 1 96 ? 25.148 30.944 7.510 1.00 0.14 91 VAL E C 1
ATOM 693 O O . VAL A 1 96 ? 25.160 30.958 6.282 1.00 0.13 91 VAL E O 1
ATOM 697 N N . GLY A 1 97 ? 25.788 29.952 8.126 1.00 0.10 92 GLY E N 1
ATOM 698 C CA . GLY A 1 97 ? 26.102 28.794 7.289 1.00 0.16 92 GLY E CA 1
ATOM 699 C C . GLY A 1 97 ? 27.238 29.263 6.363 1.00 0.22 92 GLY E C 1
ATOM 700 O O . GLY A 1 97 ? 27.473 28.608 5.351 1.00 0.13 92 GLY E O 1
ATOM 701 N N . GLY A 1 98 ? 27.937 30.336 6.671 1.00 0.25 93 GLY E N 1
ATOM 702 C CA . GLY A 1 98 ? 29.139 30.664 5.875 1.00 0.29 93 GLY E CA 1
ATOM 703 C C . GLY A 1 98 ? 28.806 31.743 4.864 1.00 0.44 93 GLY E C 1
ATOM 704 O O . GLY A 1 98 ? 29.632 32.238 4.114 1.00 0.24 93 GLY E O 1
ATOM 705 N N . LEU A 1 99 ? 27.557 32.110 4.807 1.00 0.13 94 LEU E N 1
ATOM 706 C CA . LEU A 1 99 ? 27.058 33.209 3.943 1.00 0.10 94 LEU E CA 1
ATOM 707 C C . LEU A 1 99 ? 27.012 34.512 4.754 1.00 0.23 94 LEU E C 1
ATOM 708 O O . LEU A 1 99 ? 26.287 34.644 5.740 1.00 0.11 94 LEU E O 1
ATOM 713 N N . THR A 1 100 ? 27.778 35.500 4.359 1.00 0.16 95 THR E N 1
ATOM 714 C CA . THR A 1 100 ? 27.875 36.714 5.229 1.00 0.11 95 THR E CA 1
ATOM 715 C C . THR A 1 100 ? 27.206 37.882 4.540 1.00 0.15 95 THR E C 1
ATOM 716 O O . THR A 1 100 ? 27.381 38.156 3.362 1.00 0.23 95 THR E O 1
ATOM 720 N N . VAL A 1 101 ? 26.409 38.627 5.265 1.00 0.10 96 VAL E N 1
ATOM 721 C CA . VAL A 1 101 ? 25.894 39.954 4.875 1.00 0.06 96 VAL E CA 1
ATOM 722 C C . VAL A 1 101 ? 26.391 41.017 5.840 1.00 0.25 96 VAL E C 1
ATOM 723 O O . VAL A 1 101 ? 26.392 40.891 7.057 1.00 0.15 96 VAL E O 1
ATOM 727 N N . THR A 1 102 ? 26.904 42.112 5.307 1.00 0.10 97 THR E N 1
ATOM 728 C CA . THR A 1 102 ? 27.267 43.292 6.091 1.00 0.11 97 THR E CA 1
ATOM 729 C C . THR A 1 102 ? 26.128 44.298 6.144 1.00 0.17 97 THR E C 1
ATOM 730 O O . THR A 1 102 ? 25.267 44.348 5.240 1.00 0.23 97 THR E O 1
ATOM 734 N N . GLY A 1 103 ? 26.075 45.071 7.190 1.00 0.18 98 GLY E N 1
ATOM 735 C CA . GLY A 1 103 ? 25.029 46.088 7.406 1.00 0.21 98 GLY E CA 1
ATOM 736 C C . GLY A 1 103 ? 23.635 45.540 7.480 1.00 0.16 98 GLY E C 1
ATOM 737 O O . GLY A 1 103 ? 22.636 46.209 7.198 1.00 0.12 98 GLY E O 1
ATOM 738 N N . GLN A 1 104 ? 23.500 44.307 7.970 1.00 0.05 99 GLN E N 1
ATOM 739 C CA . GLN A 1 104 ? 22.191 43.725 8.321 1.00 0.09 99 GLN E CA 1
ATOM 740 C C . GLN A 1 104 ? 21.594 44.396 9.525 1.00 0.08 99 GLN E C 1
ATOM 741 O O . GLN A 1 104 ? 22.267 44.546 10.564 1.00 0.10 99 GLN E O 1
ATOM 747 N N . ALA A 1 105 ? 20.328 44.803 9.456 1.00 0.08 100 ALA E N 1
ATOM 748 C CA . ALA A 1 105 ? 19.701 45.310 10.699 1.00 0.19 100 ALA E CA 1
ATOM 749 C C . ALA A 1 105 ? 19.448 44.197 11.688 1.00 0.14 100 ALA E C 1
ATOM 750 O O . ALA A 1 105 ? 18.728 43.222 11.501 1.00 0.09 100 ALA E O 1
ATOM 752 N N . VAL A 1 106 ? 20.076 44.346 12.840 1.00 0.03 101 VAL E N 1
ATOM 753 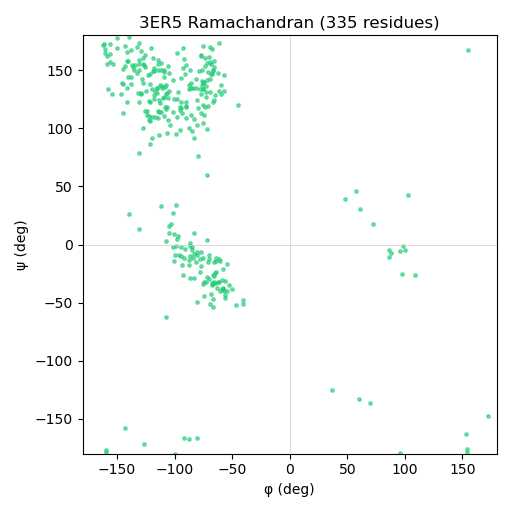C CA . VAL A 1 106 ? 19.833 43.483 13.992 1.00 0.06 101 VAL E CA 1
ATOM 754 C C . VAL A 1 106 ? 19.097 44.193 15.089 1.00 0.12 101 VAL E C 1
ATOM 755 O O . VAL A 1 106 ? 19.621 45.121 15.699 1.00 0.12 101 VAL E O 1
ATOM 759 N N . GLU A 1 107 ? 17.862 43.739 15.240 1.00 0.08 102 GLU E N 1
ATOM 760 C CA . GLU A 1 107 ? 16.950 44.378 16.182 1.00 0.04 102 GLU E CA 1
ATOM 761 C C . GLU A 1 107 ? 17.225 43.928 17.611 1.00 0.15 102 GLU E C 1
ATOM 762 O O . GLU A 1 107 ? 17.066 42.784 17.971 1.00 0.11 102 GLU E O 1
ATOM 768 N N . SER A 1 108 ? 17.610 44.858 18.491 1.00 0.07 103 SER E N 1
ATOM 769 C CA . SER A 1 108 ? 18.049 44.587 19.866 1.00 0.21 103 SER E CA 1
ATOM 770 C C . SER A 1 108 ? 16.869 44.757 20.822 1.00 0.11 103 SER E C 1
ATOM 771 O O . SER A 1 108 ? 16.291 45.833 20.964 1.00 0.07 103 SER E O 1
ATOM 774 N N . ALA A 1 109 ? 16.452 43.681 21.471 1.00 0.04 104 ALA E N 1
ATOM 775 C CA . ALA A 1 109 ? 15.289 43.689 22.349 1.00 0.13 104 ALA E CA 1
ATOM 776 C C . ALA A 1 109 ? 15.605 44.405 23.660 1.00 0.16 104 ALA E C 1
ATOM 777 O O . ALA A 1 109 ? 16.482 44.054 24.418 1.00 0.11 104 ALA E O 1
ATOM 779 N N . LYS A 1 110 ? 14.878 45.485 23.919 1.00 0.09 105 LYS E N 1
ATOM 780 C CA . LYS A 1 110 ? 14.946 46.085 25.268 1.00 0.07 105 LYS E CA 1
ATOM 781 C C . LYS A 1 110 ? 13.997 45.331 26.215 1.00 0.05 105 LYS E C 1
ATOM 782 O O . LYS A 1 110 ? 14.250 45.406 27.416 1.00 0.10 105 LYS E O 1
ATOM 788 N N . LYS A 1 111 ? 12.919 44.754 25.688 1.00 0.06 106 LYS E N 1
ATOM 789 C CA . LYS A 1 111 ? 11.956 43.990 26.543 1.00 0.04 106 LYS E CA 1
ATOM 790 C C . LYS A 1 111 ? 11.426 42.808 25.713 1.00 0.26 106 LYS E C 1
ATOM 791 O O . LYS A 1 111 ? 11.303 42.817 24.483 1.00 0.08 106 LYS E O 1
ATOM 797 N N . VAL A 1 112 ? 11.077 41.746 26.420 1.00 0.10 107 VAL E N 1
ATOM 798 C CA . VAL A 1 112 ? 10.554 40.527 25.790 1.00 0.06 107 VAL E CA 1
ATOM 799 C C . VAL A 1 112 ? 9.392 39.953 26.539 1.00 0.14 107 VAL E C 1
ATOM 800 O O . VAL A 1 112 ? 9.311 40.185 27.750 1.00 0.17 107 VAL E O 1
ATOM 804 N N . SER A 1 113 ? 8.415 39.382 25.845 1.00 0.11 108 SER E N 1
ATOM 805 C CA . SER A 1 113 ? 7.279 38.873 26.661 1.00 0.08 108 SER E CA 1
ATOM 806 C C . SER A 1 113 ? 7.674 37.585 27.368 1.00 0.04 108 SER E C 1
ATOM 807 O O . SER A 1 113 ? 8.719 36.950 27.132 1.00 0.06 108 SER E O 1
ATOM 810 N N . SER A 1 114 ? 6.779 37.153 28.270 1.00 0.08 109 SER E N 1
ATOM 811 C CA . SER A 1 114 ? 6.988 36.024 29.177 1.00 0.13 109 SER E CA 1
ATOM 812 C C . SER A 1 114 ? 7.268 34.744 28.380 1.00 0.08 109 SER E C 1
ATOM 813 O O . SER A 1 114 ? 8.213 34.075 28.793 1.00 0.15 109 SER E O 1
ATOM 816 N N . SER A 1 115 ? 6.604 34.518 27.235 1.00 0.05 110 SER E N 1
ATOM 817 C CA . SER A 1 115 ? 6.913 33.224 26.584 1.00 0.08 110 SER E CA 1
ATOM 818 C C . SER A 1 115 ? 8.324 33.246 26.010 1.00 0.09 110 SER E C 1
ATOM 819 O O . SER A 1 115 ? 8.975 32.201 25.958 1.00 0.16 110 SER E O 1
ATOM 822 N N . PHE A 1 116 ? 8.850 34.390 25.603 1.00 0.16 111 PHE E N 1
ATOM 823 C CA . PHE A 1 116 ? 10.248 34.336 25.148 1.00 0.13 111 PHE E CA 1
ATOM 824 C C . PHE A 1 116 ? 11.205 34.202 26.299 1.00 0.10 111 PHE E C 1
ATOM 825 O O . PHE A 1 116 ? 12.194 33.482 26.224 1.00 0.09 111 PHE E O 1
ATOM 833 N N . THR A 1 117 ? 10.904 34.754 27.457 1.00 0.08 112 THR E N 1
ATOM 834 C CA . THR A 1 117 ? 11.811 34.582 28.600 1.00 0.07 112 THR E CA 1
ATOM 835 C C . THR A 1 117 ? 11.820 33.102 29.021 1.00 0.14 112 THR E C 1
ATOM 836 O O . THR A 1 117 ? 12.888 32.622 29.363 1.00 0.19 112 THR E O 1
ATOM 840 N N . GLU A 1 118 ? 10.680 32.446 28.874 1.00 0.12 113 GLU E N 1
ATOM 841 C CA . GLU A 1 118 ? 10.483 31.057 29.348 1.00 0.26 113 GLU E CA 1
ATOM 842 C C . GLU A 1 118 ? 11.114 30.069 28.392 1.00 0.29 113 GLU E C 1
ATOM 843 O O . GLU A 1 118 ? 11.293 28.854 28.531 1.00 0.30 113 GLU E O 1
ATOM 849 N N . ASP A 1 119 ? 11.491 30.557 27.220 1.00 0.15 114 ASP E N 1
ATOM 850 C CA . ASP A 1 119 ? 12.110 29.684 26.223 1.00 0.17 114 ASP E CA 1
ATOM 851 C C . ASP A 1 119 ? 13.628 29.774 26.204 1.00 0.25 114 ASP E C 1
ATOM 852 O O . ASP A 1 119 ? 14.065 30.601 25.391 1.00 0.21 114 ASP E O 1
ATOM 857 N N . SER A 1 120 ? 14.282 28.851 26.931 1.00 0.12 115 SER E N 1
ATOM 858 C CA . SER A 1 120 ? 15.712 29.105 27.075 1.00 0.03 115 SER E CA 1
ATOM 859 C C . SER A 1 120 ? 16.462 28.779 25.807 1.00 0.16 115 SER E C 1
ATOM 860 O O . SER A 1 120 ? 17.627 29.248 25.760 1.00 0.19 115 SER E O 1
ATOM 863 N N . THR A 1 121 ? 15.828 28.100 24.842 1.00 0.06 116 THR E N 1
ATOM 864 C CA . THR A 1 121 ? 16.616 27.588 23.724 1.00 0.08 116 THR E CA 1
ATOM 865 C C . THR A 1 121 ? 16.605 28.564 22.561 1.00 0.10 116 THR E C 1
ATOM 866 O O . THR A 1 121 ? 17.340 28.395 21.624 1.00 0.18 116 THR E O 1
ATOM 870 N N . ILE A 1 122 ? 15.799 29.597 22.568 1.00 0.13 117 ILE E N 1
ATOM 871 C CA . ILE A 1 122 ? 15.594 30.503 21.416 1.00 0.06 117 ILE E CA 1
ATOM 872 C C . ILE A 1 122 ? 16.124 31.888 21.783 1.00 0.14 117 ILE E C 1
ATOM 873 O O . ILE A 1 122 ? 15.700 32.517 22.743 1.00 0.09 117 ILE E O 1
ATOM 878 N N . ASP A 1 123 ? 17.233 32.181 21.124 1.00 0.07 118 ASP E N 1
ATOM 879 C CA . ASP A 1 123 ? 17.892 33.438 21.481 1.00 0.06 118 ASP E CA 1
ATOM 880 C C . ASP A 1 123 ? 17.332 34.610 20.693 1.00 0.06 118 ASP E C 1
ATOM 881 O O . ASP A 1 123 ? 17.845 35.728 20.895 1.00 0.08 118 ASP E O 1
ATOM 886 N N . GLY A 1 124 ? 16.399 34.373 19.828 1.00 0.06 119 GLY E N 1
ATOM 887 C CA . GLY A 1 124 ? 15.788 35.447 19.000 1.00 0.12 119 GLY E CA 1
ATOM 888 C C . GLY A 1 124 ? 15.268 34.808 17.710 1.00 0.05 119 GLY E C 1
ATOM 889 O O . GLY A 1 124 ? 15.224 33.563 17.650 1.00 0.08 119 GLY E O 1
ATOM 890 N N . LEU A 1 125 ? 14.726 35.637 16.843 1.00 0.08 120 LEU E N 1
ATOM 891 C CA . LEU A 1 125 ? 14.098 35.238 15.574 1.00 0.05 120 LEU E CA 1
ATOM 892 C C . LEU A 1 125 ? 14.860 35.848 14.392 1.00 0.07 120 LEU E C 1
ATOM 893 O O . LEU A 1 125 ? 15.424 36.929 14.454 1.00 0.08 120 LEU E O 1
ATOM 898 N N . LEU A 1 126 ? 14.807 35.103 13.315 1.00 0.10 121 LEU E N 1
ATOM 899 C CA . LEU A 1 126 ? 15.324 35.589 12.021 1.00 0.05 121 LEU E CA 1
ATOM 900 C C . LEU A 1 126 ? 14.184 35.544 10.990 1.00 0.13 121 LEU E C 1
ATOM 901 O O . LEU A 1 126 ? 13.749 34.429 10.662 1.00 0.09 121 LEU E O 1
ATOM 906 N N . GLY A 1 127 ? 13.703 36.702 10.558 1.00 0.15 122 GLY E N 1
ATOM 907 C CA . GLY A 1 127 ? 12.447 36.610 9.791 1.00 0.04 122 GLY E CA 1
ATOM 908 C C . GLY A 1 127 ? 12.770 36.546 8.306 1.00 0.13 122 GLY E C 1
ATOM 909 O O . GLY A 1 127 ? 13.726 37.169 7.826 1.00 0.09 122 GLY E O 1
ATOM 910 N N . LEU A 1 128 ? 11.975 35.750 7.566 1.00 0.05 123 LEU E N 1
ATOM 911 C CA . LEU A 1 128 ? 12.234 35.413 6.180 1.00 0.10 123 LEU E CA 1
ATOM 912 C C . LEU A 1 128 ? 10.963 35.625 5.330 1.00 0.11 123 LEU E C 1
ATOM 913 O O . LEU A 1 128 ? 10.973 35.099 4.248 1.00 0.09 123 LEU E O 1
ATOM 918 N N . ALA A 1 129 ? 9.940 36.300 5.813 1.00 0.06 124 ALA E N 1
ATOM 919 C CA . ALA A 1 129 ? 8.846 36.750 4.945 1.00 0.04 124 ALA E CA 1
ATOM 920 C C . ALA A 1 129 ? 9.240 38.021 4.219 1.00 0.06 124 ALA E C 1
ATOM 921 O O . ALA A 1 129 ? 10.422 38.403 4.140 1.00 0.13 124 ALA E O 1
ATOM 923 N N . PHE A 1 130 ? 8.304 38.703 3.619 1.00 0.05 125 PHE E N 1
ATOM 924 C CA . PHE A 1 130 ? 8.696 39.843 2.724 1.00 0.12 125 PHE E CA 1
ATOM 925 C C . PHE A 1 130 ? 8.853 41.100 3.562 1.00 0.07 125 PHE E C 1
ATOM 926 O O . PHE A 1 130 ? 8.236 41.238 4.659 1.00 0.07 125 PHE E O 1
ATOM 934 N N . SER A 1 131 ? 9.750 41.993 3.110 1.00 0.06 126 SER E N 1
ATOM 935 C CA . SER A 1 131 ? 10.300 42.994 4.053 1.00 0.05 126 SER E CA 1
ATOM 936 C C . SER A 1 131 ? 9.248 44.020 4.408 1.00 0.08 126 SER E C 1
ATOM 937 O O . SER A 1 131 ? 9.386 44.810 5.343 1.00 0.08 126 SER E O 1
ATOM 940 N N . THR A 1 132 ? 8.168 44.081 3.652 1.00 0.12 127 THR E N 1
ATOM 941 C CA . THR A 1 132 ? 6.988 44.898 3.939 1.00 0.15 127 THR E CA 1
ATOM 942 C C . THR A 1 132 ? 6.411 44.631 5.309 1.00 0.07 127 THR E C 1
ATOM 943 O O . THR A 1 132 ? 5.643 45.430 5.856 1.00 0.11 127 THR E O 1
ATOM 947 N N . LEU A 1 133 ? 6.790 43.465 5.964 1.00 0.07 128 LEU E N 1
ATOM 948 C CA . LEU A 1 133 ? 6.173 43.217 7.274 1.00 0.06 128 LEU E CA 1
ATOM 949 C C . LEU A 1 133 ? 7.119 43.626 8.411 1.00 0.05 128 LEU E C 1
ATOM 950 O O . LEU A 1 133 ? 6.779 43.514 9.594 1.00 0.08 128 LEU E O 1
ATOM 955 N N . ASN A 1 134 ? 8.306 44.090 8.046 1.00 0.01 129 ASN E N 1
ATOM 956 C CA . ASN A 1 134 ? 9.319 44.502 9.046 1.00 0.04 129 ASN E CA 1
ATOM 957 C C . ASN A 1 134 ? 8.737 45.623 9.913 1.00 0.06 129 ASN E C 1
ATOM 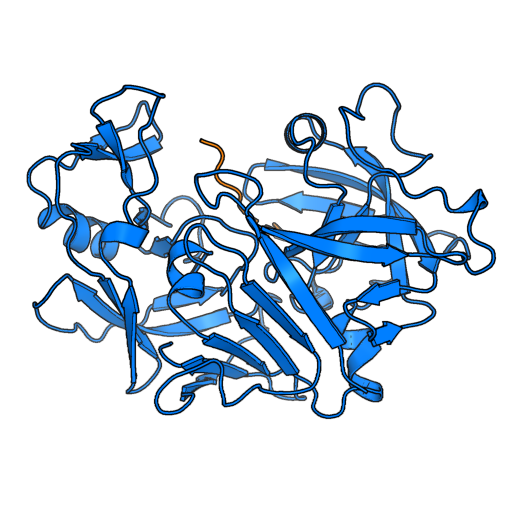958 O O . ASN A 1 134 ? 8.100 46.555 9.419 1.00 0.15 129 ASN E O 1
ATOM 963 N N . THR A 1 135 ? 8.959 45.548 11.217 1.00 0.07 130 THR E N 1
ATOM 964 C CA . THR A 1 135 ? 8.328 46.514 12.138 1.00 0.10 130 THR E CA 1
ATOM 965 C C . THR A 1 135 ? 9.228 47.693 12.523 1.00 0.09 130 THR E C 1
ATOM 966 O O . THR A 1 135 ? 8.887 48.508 13.388 1.00 0.09 130 THR E O 1
ATOM 970 N N . VAL A 1 136 ? 10.376 47.825 11.904 1.00 0.05 131 VAL E N 1
ATOM 971 C CA . VAL A 1 136 ? 11.252 48.953 12.251 1.00 0.03 131 VAL E CA 1
ATOM 972 C C . VAL A 1 136 ? 10.689 50.243 11.649 1.00 0.14 131 VAL E C 1
ATOM 973 O O . VAL A 1 136 ? 10.201 50.246 10.507 1.00 0.10 131 VAL E O 1
ATOM 977 N N . SER A 1 137 ? 10.786 51.274 12.468 1.00 0.06 132 SER E N 1
ATOM 978 C CA . SER A 1 137 ? 10.305 52.633 12.164 1.00 0.12 132 SER E CA 1
ATOM 979 C C . SER A 1 137 ? 11.453 53.638 12.398 1.00 0.21 132 SER E C 1
ATOM 980 O O . SER A 1 137 ? 12.344 53.402 13.228 1.00 0.15 132 SER E O 1
ATOM 983 N N . PRO A 1 138 ? 11.466 54.820 11.745 1.00 0.14 133 PRO E N 1
ATOM 984 C CA . PRO A 1 138 ? 10.441 55.176 10.786 1.00 0.15 133 PRO E CA 1
ATOM 985 C C . PRO A 1 138 ? 10.622 54.494 9.437 1.00 0.13 133 PRO E C 1
ATOM 986 O O . PRO A 1 138 ? 9.660 54.466 8.615 1.00 0.12 133 PRO E O 1
ATOM 990 N N . THR A 1 139 ? 11.829 53.984 9.151 1.00 0.07 134 THR E N 1
ATOM 991 C CA . THR A 1 139 ? 12.107 53.299 7.849 1.00 0.11 134 THR E CA 1
ATOM 992 C C . THR A 1 139 ? 12.308 51.794 8.079 1.00 0.10 134 THR E C 1
ATOM 993 O O . THR A 1 139 ? 13.127 51.373 8.905 1.00 0.07 134 THR E O 1
ATOM 997 N N . GLN A 1 140 A 11.545 51.004 7.341 1.00 0.07 134 GLN E N 1
ATOM 998 C CA . GLN A 1 140 A 11.591 49.536 7.461 1.00 0.10 134 GLN E CA 1
ATOM 999 C C . GLN A 1 140 A 12.943 49.010 6.977 1.00 0.10 134 GLN E C 1
ATOM 1000 O O . GLN A 1 140 A 13.582 49.599 6.094 1.00 0.07 134 GLN E O 1
ATOM 1006 N N . GLN A 1 141 ? 13.340 47.900 7.565 1.00 0.05 135 GLN E N 1
ATOM 1007 C CA . GLN A 1 141 ? 14.629 47.265 7.265 1.00 0.02 135 GLN E CA 1
ATOM 1008 C C . GLN A 1 141 ? 14.419 45.960 6.499 1.00 0.00 135 GLN E C 1
ATOM 1009 O O . GLN A 1 141 ? 13.401 45.280 6.653 1.00 0.08 135 GLN E O 1
ATOM 1015 N N . LYS A 1 142 ? 15.400 45.647 5.684 1.00 0.05 136 LYS E N 1
ATOM 1016 C CA . LYS A 1 142 ? 15.384 44.440 4.852 1.00 0.09 136 LYS E CA 1
ATOM 1017 C C . LYS A 1 142 ? 15.692 43.198 5.674 1.00 0.10 136 LYS E C 1
ATOM 1018 O O . LYS A 1 142 ? 16.416 43.255 6.675 1.00 0.16 136 LYS E O 1
ATOM 1024 N N . THR A 1 143 ? 15.135 42.096 5.225 1.00 0.04 137 THR E N 1
ATOM 1025 C CA . THR A 1 143 ? 15.403 40.795 5.837 1.00 0.06 137 THR E CA 1
ATOM 1026 C C . THR A 1 143 ? 16.778 40.322 5.369 1.00 0.07 137 THR E C 1
ATOM 1027 O O . THR A 1 143 ? 17.330 40.828 4.380 1.00 0.07 137 THR E O 1
ATOM 1031 N N . PHE A 1 144 ? 17.301 39.359 6.086 1.00 0.09 138 PHE E N 1
ATOM 1032 C CA . PHE A 1 144 ? 18.610 38.774 5.777 1.00 0.12 138 PHE E CA 1
ATOM 1033 C C . PHE A 1 144 ? 18.607 38.217 4.349 1.00 0.10 138 PHE E C 1
ATOM 1034 O O . PHE A 1 144 ? 19.585 38.366 3.602 1.00 0.14 138 PHE E O 1
ATOM 1042 N N . PHE A 1 145 ? 17.468 37.627 3.975 1.00 0.07 139 PHE E N 1
ATOM 1043 C CA . PHE A 1 145 ? 17.374 37.085 2.618 1.00 0.09 139 PHE E CA 1
ATOM 1044 C C . PHE A 1 145 ? 17.418 38.171 1.569 1.00 0.13 139 PHE E C 1
ATOM 1045 O O . PHE A 1 145 ? 18.159 38.151 0.575 1.00 0.12 139 PHE E O 1
ATOM 1053 N N . ASP A 1 146 ? 16.672 39.234 1.731 1.00 0.07 140 ASP E N 1
ATOM 1054 C CA . ASP A 1 146 ? 16.683 40.368 0.808 1.00 0.05 140 ASP E CA 1
ATOM 1055 C C . ASP A 1 146 ? 18.074 41.012 0.722 1.00 0.10 140 ASP E C 1
ATOM 1056 O O . ASP A 1 146 ? 18.530 41.406 -0.365 1.00 0.11 140 ASP E O 1
ATOM 1061 N N . ASN A 1 147 ? 18.783 41.146 1.839 1.00 0.17 141 ASN E N 1
ATOM 1062 C CA . ASN A 1 147 ? 20.142 41.697 1.815 1.00 0.18 141 ASN E CA 1
ATOM 1063 C C . ASN A 1 147 ? 21.096 40.772 1.084 1.00 0.16 141 ASN E C 1
ATOM 1064 O O . ASN A 1 147 ? 22.140 41.183 0.558 1.00 0.18 141 ASN E O 1
ATOM 1069 N N . ALA A 1 148 ? 20.789 39.469 1.050 1.00 0.08 142 ALA E N 1
ATOM 1070 C CA . ALA A 1 148 ? 21.807 38.513 0.544 1.00 0.05 142 ALA E CA 1
ATOM 1071 C C . ALA A 1 148 ? 21.594 38.271 -0.943 1.00 0.06 142 ALA E C 1
ATOM 1072 O O . ALA A 1 148 ? 22.588 37.865 -1.588 1.00 0.15 142 ALA E O 1
ATOM 1074 N N . LYS A 1 149 ? 20.426 38.593 -1.493 1.00 0.12 143 LYS E N 1
ATOM 1075 C CA . LYS A 1 149 ? 20.077 38.257 -2.892 1.00 0.09 143 LYS E CA 1
ATOM 1076 C C . LYS A 1 149 ? 21.115 38.731 -3.866 1.00 0.12 143 LYS E C 1
ATOM 1077 O O . LYS A 1 149 ? 21.378 38.012 -4.832 1.00 0.17 143 LYS E O 1
ATOM 1083 N N . ALA A 1 150 ? 21.763 39.865 -3.642 1.00 0.15 144 ALA E N 1
ATOM 1084 C CA . ALA A 1 150 ? 22.703 40.394 -4.663 1.00 0.22 144 ALA E CA 1
ATOM 1085 C C . ALA A 1 150 ? 23.866 39.421 -4.838 1.00 0.26 144 ALA E C 1
ATOM 1086 O O . ALA A 1 150 ? 24.440 39.229 -5.908 1.00 0.16 144 ALA E O 1
ATOM 1088 N N . SER A 1 151 ? 24.242 38.765 -3.762 1.00 0.16 145 SER E N 1
ATOM 1089 C CA . SER A 1 151 ? 25.472 37.955 -3.772 1.00 0.25 145 SER E CA 1
ATOM 1090 C C . SER A 1 151 ? 25.151 36.478 -3.949 1.00 0.25 145 SER E C 1
ATOM 1091 O O . SER A 1 151 ? 26.113 35.723 -4.177 1.00 0.21 145 SER E O 1
ATOM 1094 N N . LEU A 1 152 ? 23.840 36.039 -3.777 1.00 0.15 146 LEU E N 1
ATOM 1095 C CA . LEU A 1 152 ? 23.526 34.604 -3.868 1.00 0.18 146 LEU E CA 1
ATOM 1096 C C . LEU A 1 152 ? 23.748 34.105 -5.295 1.00 0.08 146 LEU E C 1
ATOM 1097 O O . LEU A 1 152 ? 23.591 34.848 -6.266 1.00 0.13 146 LEU E O 1
ATOM 1102 N N . ASP A 1 153 ? 24.116 32.842 -5.418 1.00 0.20 147 ASP E N 1
ATOM 1103 C CA . ASP A 1 153 ? 24.328 32.237 -6.744 1.00 0.18 147 ASP E CA 1
ATOM 1104 C C . ASP A 1 153 ? 22.988 32.171 -7.495 1.00 0.15 147 ASP E C 1
ATOM 1105 O O . ASP A 1 153 ? 22.938 32.269 -8.725 1.00 0.12 147 ASP E O 1
ATOM 1110 N N . SER A 1 154 ? 21.934 31.998 -6.713 1.00 0.13 148 SER E N 1
ATOM 1111 C CA . SER A 1 154 ? 20.531 31.959 -7.202 1.00 0.10 148 SER E CA 1
ATOM 1112 C C . SER A 1 154 ? 19.658 32.584 -6.118 1.00 0.18 148 SER E C 1
ATOM 1113 O O . SER A 1 154 ? 19.871 32.345 -4.921 1.00 0.20 148 SER E O 1
ATOM 1116 N N . PRO A 1 155 ? 18.625 33.431 -6.389 1.00 0.09 149 PRO E N 1
ATOM 1117 C CA . PRO A 1 155 ? 17.942 34.088 -5.299 1.00 0.16 149 PRO E CA 1
ATOM 1118 C C . PRO A 1 155 ? 17.096 33.146 -4.531 1.00 0.17 149 PRO E C 1
ATOM 1119 O O . PRO A 1 155 ? 15.826 33.289 -4.633 1.00 0.17 149 PRO E O 1
ATOM 1123 N N . VAL A 1 156 ? 17.395 32.145 -3.931 1.00 0.13 150 VAL E N 1
ATOM 1124 C CA . VAL A 1 156 ? 16.483 31.164 -3.314 1.00 0.09 150 VAL E CA 1
ATOM 1125 C C . VAL A 1 156 ? 17.025 30.797 -1.937 1.00 0.16 150 VAL E C 1
ATOM 1126 O O . VAL A 1 156 ? 18.222 30.938 -1.630 1.00 0.11 150 VAL E O 1
ATOM 1130 N N . PHE A 1 157 ? 16.092 30.415 -1.083 1.00 0.10 151 PHE E N 1
ATOM 1131 C CA . PHE A 1 157 ? 16.550 29.529 -0.016 1.00 0.08 151 PHE E CA 1
ATOM 1132 C C . PHE A 1 157 ? 15.670 28.322 0.134 1.00 0.10 151 PHE E C 1
ATOM 1133 O O . PHE A 1 157 ? 14.521 28.319 -0.350 1.00 0.16 151 PHE E O 1
ATOM 1141 N N . THR A 1 158 ? 16.173 27.248 0.741 1.00 0.11 152 THR E N 1
ATOM 1142 C CA . THR A 1 158 ? 15.420 26.027 0.935 1.00 0.07 152 THR E CA 1
ATOM 1143 C C . THR A 1 158 ? 15.300 25.663 2.409 1.00 0.10 152 THR E C 1
ATOM 1144 O O . THR A 1 158 ? 16.242 25.937 3.156 1.00 0.14 152 THR E O 1
ATOM 1148 N N . ALA A 1 159 ? 14.167 25.075 2.677 1.00 0.10 153 ALA E N 1
ATOM 1149 C CA . ALA A 1 159 ? 13.917 24.582 4.051 1.00 0.12 153 ALA E CA 1
ATOM 1150 C C . ALA A 1 159 ? 13.649 23.079 3.987 1.00 0.16 153 ALA E C 1
ATOM 1151 O O . ALA A 1 159 ? 12.835 22.538 3.250 1.00 0.11 153 ALA E O 1
ATOM 1153 N N . ASP A 1 160 ? 14.506 22.421 4.743 1.00 0.09 154 ASP E N 1
ATOM 1154 C CA . ASP A 1 160 ? 14.447 20.936 4.758 1.00 0.05 154 ASP E CA 1
ATOM 1155 C C . ASP A 1 160 ? 14.440 20.491 6.225 1.00 0.17 154 ASP E C 1
ATOM 1156 O O . ASP A 1 160 ? 15.480 20.218 6.808 1.00 0.14 154 ASP E O 1
ATOM 1161 N N . LEU A 1 161 ? 13.264 20.605 6.838 1.00 0.10 155 LEU E N 1
ATOM 1162 C CA . LEU A 1 161 ? 13.109 20.422 8.305 1.00 0.06 155 LEU E CA 1
ATOM 1163 C C . LEU A 1 161 ? 12.924 18.927 8.604 1.00 0.13 155 LEU E C 1
ATOM 1164 O O . LEU A 1 161 ? 12.278 18.167 7.871 1.00 0.11 155 LEU E O 1
ATOM 1169 N N . GLY A 1 162 ? 13.573 18.466 9.664 1.00 0.17 156 GLY E N 1
ATOM 1170 C CA . GLY A 1 162 ? 13.520 17.028 9.885 1.00 0.16 156 GLY E CA 1
ATOM 1171 C C . GLY A 1 162 ? 12.356 16.699 10.785 1.00 0.11 156 GLY E C 1
ATOM 1172 O O . GLY A 1 162 ? 11.828 17.479 11.546 1.00 0.13 156 GLY E O 1
ATOM 1173 N N . TYR A 1 163 ? 11.954 15.444 10.719 1.00 0.18 157 TYR E N 1
ATOM 1174 C CA . TYR A 1 163 ? 10.964 14.876 11.666 1.00 0.13 157 TYR E CA 1
ATOM 1175 C C . TYR A 1 163 ? 11.726 14.289 12.857 1.00 0.27 157 TYR E C 1
ATOM 1176 O O . TYR A 1 163 ? 12.456 13.295 12.722 1.00 0.15 157 TYR E O 1
ATOM 1185 N N . HIS A 1 164 ? 11.635 14.949 14.050 1.00 0.11 158 HIS E N 1
ATOM 1186 C CA . HIS A 1 164 ? 12.375 14.573 15.264 1.00 0.15 158 HIS E CA 1
ATOM 1187 C C . HIS A 1 164 ? 13.851 14.345 14.934 1.00 0.12 158 HIS E C 1
ATOM 1188 O O . HIS A 1 164 ? 14.496 13.431 15.452 1.00 0.16 158 HIS E O 1
ATOM 1195 N N . ALA A 1 165 ? 14.380 15.186 14.071 1.00 0.08 159 ALA E N 1
ATOM 1196 C CA . ALA A 1 165 ? 15.778 15.051 13.627 1.00 0.15 159 ALA E CA 1
ATOM 1197 C C . ALA A 1 165 ? 16.283 16.376 13.085 1.00 0.17 159 ALA E C 1
ATOM 1198 O O . ALA A 1 165 ? 15.492 17.268 12.748 1.00 0.16 159 ALA E O 1
ATOM 1200 N N . PRO A 1 166 ? 17.615 16.652 12.939 1.00 0.18 162 PRO E N 1
ATOM 1201 C CA . PRO A 1 166 ? 18.021 17.922 12.404 1.00 0.11 162 PRO E CA 1
ATOM 1202 C C . PRO A 1 166 ? 17.665 17.991 10.961 1.00 0.19 162 PRO E C 1
ATOM 1203 O O . PRO A 1 166 ? 17.315 16.928 10.354 1.00 0.14 162 PRO E O 1
ATOM 1207 N N . GLY A 1 167 ? 17.809 19.184 10.439 1.00 0.10 163 GLY E N 1
ATOM 1208 C CA . GLY A 1 167 ? 17.546 19.473 9.029 1.00 0.11 163 GLY E CA 1
ATOM 1209 C C . GLY A 1 167 ? 18.559 20.492 8.514 1.00 0.09 163 GLY E C 1
ATOM 1210 O O . GLY A 1 167 ? 19.643 20.674 9.084 1.00 0.13 163 GLY E O 1
ATOM 1211 N N . THR A 1 168 ? 18.166 21.154 7.450 1.00 0.08 164 THR E N 1
ATOM 1212 C CA . THR A 1 168 ? 19.032 22.124 6.787 1.00 0.08 164 THR E CA 1
ATOM 1213 C C . THR A 1 168 ? 18.216 23.295 6.242 1.00 0.13 164 THR E C 1
ATOM 1214 O O . THR A 1 168 ? 17.192 23.106 5.577 1.00 0.09 164 THR E O 1
ATOM 1218 N N . TYR A 1 169 ? 18.772 24.491 6.420 1.00 0.08 165 TYR E N 1
ATOM 1219 C CA . TYR A 1 169 ? 18.424 25.655 5.539 1.00 0.07 165 TYR E CA 1
ATOM 1220 C C . TYR A 1 169 ? 19.582 25.901 4.599 1.00 0.08 165 TYR E C 1
ATOM 1221 O O . TYR A 1 169 ? 20.646 26.177 5.126 1.00 0.09 165 TYR E O 1
ATOM 1230 N N . ASN A 1 170 ? 19.307 25.926 3.324 1.00 0.09 166 ASN E N 1
ATOM 1231 C CA . ASN A 1 170 ? 20.317 26.381 2.373 1.00 0.13 166 ASN E CA 1
ATOM 1232 C C . ASN A 1 170 ? 19.962 27.733 1.776 1.00 0.13 166 ASN E C 1
ATOM 1233 O O . ASN A 1 170 ? 18.809 28.083 1.554 1.00 0.11 166 ASN E O 1
ATOM 1238 N N . PHE A 1 171 ? 21.011 28.472 1.478 1.00 0.08 167 PHE E N 1
ATOM 1239 C CA . PHE A 1 171 ? 20.790 29.766 0.776 1.00 0.13 167 PHE E CA 1
ATOM 1240 C C . PHE A 1 171 ? 21.585 29.744 -0.527 1.00 0.11 167 PHE E C 1
ATOM 1241 O O . PHE A 1 171 ? 22.793 29.488 -0.476 1.00 0.16 167 PHE E O 1
ATOM 1249 N N . GLY A 1 172 ? 20.813 29.949 -1.565 1.00 0.10 168 GLY E N 1
ATOM 1250 C CA . GLY A 1 172 ? 21.533 30.328 -2.818 1.00 0.13 168 GLY E CA 1
ATOM 1251 C C . GLY A 1 172 ? 21.738 29.149 -3.748 1.00 0.13 168 GLY E C 1
ATOM 1252 O O . GLY A 1 172 ? 22.222 29.342 -4.873 1.00 0.12 168 GLY E O 1
ATOM 1253 N N . PHE A 1 173 ? 21.294 27.966 -3.326 1.00 0.16 169 PHE E N 1
ATOM 1254 C CA . PHE A 1 173 ? 21.339 26.824 -4.255 1.00 0.17 169 PHE E CA 1
ATOM 1255 C C . PHE A 1 173 ? 20.291 25.786 -3.840 1.00 0.25 169 PHE E C 1
ATOM 1256 O O . PHE A 1 173 ? 19.826 25.756 -2.711 1.00 0.13 169 PHE E O 1
ATOM 1264 N N . ILE A 1 174 ? 20.031 24.918 -4.789 1.00 0.14 170 ILE E N 1
ATOM 1265 C CA . ILE A 1 174 ? 19.079 23.825 -4.501 1.00 0.20 170 ILE E CA 1
ATOM 1266 C C . ILE A 1 174 ? 19.827 22.489 -4.535 1.00 0.52 170 ILE E C 1
ATOM 1267 O O . ILE A 1 174 ? 20.451 22.119 -5.525 1.00 0.15 170 ILE E O 1
ATOM 1272 N N . ASP A 1 175 ? 19.904 21.837 -3.404 1.00 0.15 171 ASP E N 1
ATOM 1273 C CA . ASP A 1 175 ? 20.561 20.534 -3.247 1.00 0.26 171 ASP E CA 1
ATOM 1274 C C . ASP A 1 175 ? 19.726 19.443 -3.900 1.00 0.16 171 ASP E C 1
ATOM 1275 O O . ASP A 1 175 ? 18.771 18.953 -3.262 1.00 0.12 171 ASP E O 1
ATOM 1280 N N . THR A 1 176 ? 20.074 19.029 -5.120 1.00 0.16 172 THR E N 1
ATOM 1281 C CA . THR A 1 176 ? 19.228 18.015 -5.756 1.00 0.22 172 THR E CA 1
ATOM 1282 C C . THR A 1 176 ? 19.354 16.661 -5.094 1.00 0.27 172 THR E C 1
ATOM 1283 O O . THR A 1 176 ? 18.517 15.810 -5.468 1.00 0.26 172 THR E O 1
ATOM 1287 N N . THR A 1 177 ? 20.249 16.356 -4.168 1.00 0.13 173 THR E N 1
ATOM 1288 C CA . THR A 1 177 ? 20.296 15.101 -3.410 1.00 0.19 173 THR E CA 1
ATOM 1289 C C . THR A 1 177 ? 19.349 15.135 -2.228 1.00 0.28 173 THR E C 1
ATOM 1290 O O . THR A 1 177 ? 19.152 14.091 -1.611 1.00 0.24 173 THR E O 1
ATOM 1294 N N . ALA A 1 178 ? 18.737 16.282 -1.904 1.00 0.25 174 ALA E N 1
ATOM 1295 C CA . ALA A 1 178 ? 17.912 16.294 -0.680 1.00 0.23 174 ALA E CA 1
ATOM 1296 C C . ALA A 1 178 ? 16.491 15.855 -0.979 1.00 0.23 174 ALA E C 1
ATOM 1297 O O . ALA A 1 178 ? 15.721 15.726 -0.013 1.00 0.26 174 ALA E O 1
ATOM 1299 N N . TYR A 1 179 ? 16.009 15.763 -2.198 1.00 0.20 175 TYR E N 1
ATOM 1300 C CA . TYR A 1 179 ? 14.585 15.449 -2.388 1.00 0.20 175 TYR E CA 1
ATOM 1301 C C . TYR A 1 179 ? 14.400 14.332 -3.392 1.00 0.30 175 TYR E C 1
ATOM 1302 O O . TYR A 1 179 ? 15.378 13.906 -4.015 1.00 0.20 175 TYR E O 1
ATOM 1311 N N . THR A 1 180 ? 13.152 13.903 -3.500 1.00 0.14 176 THR E N 1
ATOM 1312 C CA . THR A 1 180 ? 12.832 12.856 -4.520 1.00 0.20 176 THR E CA 1
ATOM 1313 C C . THR A 1 180 ? 11.947 13.507 -5.594 1.00 0.20 176 THR E C 1
ATOM 1314 O O . THR A 1 180 ? 11.276 14.456 -5.194 1.00 0.25 176 THR E O 1
ATOM 1318 N N . GLY A 1 181 ? 12.030 13.027 -6.817 1.00 0.23 177 GLY E N 1
ATOM 1319 C CA . GLY A 1 181 ? 11.182 13.347 -7.989 1.00 0.28 177 GLY E CA 1
ATOM 1320 C C . GLY A 1 181 ? 11.540 14.779 -8.365 1.00 0.30 177 GLY E C 1
ATOM 1321 O O . GLY A 1 181 ? 12.718 15.118 -8.333 1.00 0.28 177 GLY E O 1
ATOM 1322 N N . SER A 1 182 ? 10.554 15.604 -8.661 1.00 0.16 178 SER E N 1
ATOM 1323 C CA . SER A 1 182 ? 10.888 16.963 -9.138 1.00 0.16 178 SER E CA 1
ATOM 1324 C C . SER A 1 182 ? 10.141 17.987 -8.291 1.00 0.13 178 SER E C 1
ATOM 1325 O O . SER A 1 182 ? 9.218 17.665 -7.535 1.00 0.17 178 SER E O 1
ATOM 1328 N N . ILE A 1 183 ? 10.655 19.193 -8.349 1.00 0.12 179 ILE E N 1
ATOM 1329 C CA . ILE A 1 183 ? 9.989 20.254 -7.516 1.00 0.06 179 ILE E CA 1
ATOM 1330 C C . ILE A 1 183 ? 8.776 20.758 -8.279 1.00 0.08 179 ILE E C 1
ATOM 1331 O O . ILE A 1 183 ? 8.980 21.074 -9.477 1.00 0.15 179 ILE E O 1
ATOM 1336 N N . THR A 1 184 ? 7.646 20.914 -7.654 1.00 0.04 180 THR E N 1
ATOM 1337 C CA . THR A 1 184 ? 6.567 21.675 -8.314 1.00 0.08 180 THR E CA 1
ATOM 1338 C C . THR A 1 184 ? 6.413 23.070 -7.697 1.00 0.09 180 THR E C 1
ATOM 1339 O O . THR A 1 184 ? 6.395 23.185 -6.505 1.00 0.14 180 THR E O 1
ATOM 1343 N N . TYR A 1 185 ? 6.350 24.035 -8.606 1.00 0.16 181 TYR E N 1
ATOM 1344 C CA . TYR A 1 185 ? 6.320 25.453 -8.208 1.00 0.09 181 TYR E CA 1
ATOM 1345 C C . TYR A 1 185 ? 4.884 25.952 -8.304 1.00 0.18 181 TYR E C 1
ATOM 1346 O O . TYR A 1 185 ? 4.129 25.465 -9.146 1.00 0.16 181 TYR E O 1
ATOM 1355 N N . THR A 1 186 ? 4.550 26.767 -7.344 1.00 0.06 182 THR E N 1
ATOM 1356 C CA . THR A 1 186 ? 3.183 27.352 -7.329 1.00 0.07 182 THR E CA 1
ATOM 1357 C C . THR A 1 186 ? 3.303 28.843 -7.019 1.00 0.12 182 THR E C 1
ATOM 1358 O O . THR A 1 186 ? 4.289 29.290 -6.363 1.00 0.13 182 THR E O 1
ATOM 1362 N N . ALA A 1 187 ? 2.381 29.615 -7.523 1.00 0.12 183 ALA E N 1
ATOM 1363 C CA . ALA A 1 187 ? 2.495 31.083 -7.476 1.00 0.11 183 ALA E CA 1
ATOM 1364 C C . ALA A 1 187 ? 2.393 31.587 -6.047 1.00 0.24 183 ALA E C 1
ATOM 1365 O O . ALA A 1 187 ? 1.629 31.067 -5.244 1.00 0.11 183 ALA E O 1
ATOM 1367 N N . VAL A 1 188 ? 3.097 32.663 -5.729 1.00 0.11 184 VAL E N 1
ATOM 1368 C CA . VAL A 1 188 ? 2.947 33.312 -4.394 1.00 0.06 184 VAL E CA 1
ATOM 1369 C C . VAL A 1 188 ? 2.326 34.668 -4.515 1.00 0.17 184 VAL E C 1
ATOM 1370 O O . VAL A 1 188 ? 2.691 35.381 -5.428 1.00 0.14 184 VAL E O 1
ATOM 1374 N N . SER A 1 189 A 1.409 34.941 -3.617 1.00 0.12 184 SER E N 1
ATOM 1375 C CA . SER A 1 189 A 0.825 36.276 -3.492 1.00 0.16 184 SER E CA 1
ATOM 1376 C C . SER A 1 189 A 1.514 37.062 -2.381 1.00 0.13 184 SER E C 1
ATOM 1377 O O . SER A 1 189 A 1.516 36.564 -1.260 1.00 0.11 184 SER E O 1
ATOM 1380 N N . THR A 1 190 ? 2.044 38.259 -2.609 1.00 0.16 185 THR E N 1
ATOM 1381 C CA . THR A 1 190 ? 2.772 38.985 -1.544 1.00 0.09 185 THR E CA 1
ATOM 1382 C C . THR A 1 190 ? 1.865 40.118 -1.016 1.00 0.14 185 THR E C 1
ATOM 1383 O O . THR A 1 190 ? 2.359 40.916 -0.242 1.00 0.21 185 THR E O 1
ATOM 1387 N N . LYS A 1 191 ? 0.601 40.159 -1.387 1.00 0.08 186 LYS E N 1
ATOM 1388 C CA . LYS A 1 191 ? -0.410 41.172 -1.028 1.00 0.19 186 LYS E CA 1
ATOM 1389 C C . LYS A 1 191 ? -0.436 41.408 0.476 1.00 0.38 186 LYS E C 1
ATOM 1390 O O . LYS A 1 191 ? -0.661 42.522 0.970 1.00 0.23 186 LYS E O 1
ATOM 1396 N N . GLN A 1 192 ? -0.278 40.401 1.308 1.00 0.14 187 GLN E N 1
ATOM 1397 C CA . GLN A 1 192 ? -0.244 40.509 2.753 1.00 0.14 187 GLN E CA 1
ATOM 1398 C C . GLN A 1 192 ? 1.167 40.309 3.305 1.00 0.11 187 GLN E C 1
ATOM 1399 O O . GLN A 1 192 ? 1.290 40.383 4.524 1.00 0.22 187 GLN E O 1
ATOM 1405 N N . GLY A 1 193 ? 2.180 40.136 2.494 1.00 0.08 188 GLY E N 1
ATOM 1406 C CA . GLY A 1 193 ? 3.563 40.183 3.015 1.00 0.11 188 GLY E CA 1
ATOM 1407 C C . GLY A 1 193 ? 4.081 38.771 3.314 1.00 0.10 188 GLY E C 1
ATOM 1408 O O . GLY A 1 193 ? 5.245 38.694 3.744 1.00 0.05 188 GLY E O 1
ATOM 1409 N N . PHE A 1 194 ? 3.214 37.787 3.184 1.00 0.16 189 PHE E N 1
ATOM 1410 C CA . PHE A 1 194 ? 3.543 36.395 3.521 1.00 0.14 189 PHE E CA 1
ATOM 1411 C C . PHE A 1 194 ? 3.925 35.631 2.245 1.00 0.09 189 PHE E C 1
ATOM 1412 O O . PHE A 1 194 ? 3.668 36.075 1.144 1.00 0.12 189 PHE E O 1
ATOM 1420 N N . TRP A 1 195 ? 4.527 34.479 2.520 1.00 0.12 190 TRP E N 1
ATOM 1421 C CA . TRP A 1 195 ? 4.680 33.444 1.478 1.00 0.11 190 TRP E CA 1
ATOM 1422 C C . TRP A 1 195 ? 3.342 32.694 1.337 1.00 0.14 190 TRP E C 1
ATOM 1423 O O . TRP A 1 195 ? 3.194 31.575 1.844 1.00 0.07 190 TRP E O 1
ATOM 1434 N N . GLU A 1 196 ? 2.420 33.383 0.681 1.00 0.09 191 GLU E N 1
ATOM 1435 C CA . GLU A 1 196 ? 0.990 33.023 0.627 1.00 0.07 191 GLU E CA 1
ATOM 1436 C C . GLU A 1 196 ? 0.689 32.325 -0.703 1.00 0.12 191 GLU E C 1
ATOM 1437 O O . GLU A 1 196 ? 1.010 32.855 -1.773 1.00 0.09 191 GLU E O 1
ATOM 1443 N N . TRP A 1 197 ? 0.120 31.127 -0.676 1.00 0.08 192 TRP E N 1
ATOM 1444 C CA . TRP A 1 197 ? -0.181 30.390 -1.895 1.00 0.05 192 TRP E CA 1
ATOM 1445 C C . TRP A 1 197 ? -1.545 29.691 -1.775 1.00 0.11 192 TRP E C 1
ATOM 1446 O O . TRP A 1 197 ? -2.143 29.774 -0.708 1.00 0.12 192 TRP E O 1
ATOM 1457 N N . THR A 1 198 ? -1.949 29.007 -2.827 1.00 0.08 193 THR E N 1
ATOM 1458 C CA . THR A 1 198 ? -3.234 28.305 -2.796 1.00 0.11 193 THR E CA 1
ATOM 1459 C C . THR A 1 198 ? -3.053 26.828 -3.151 1.00 0.30 193 THR E C 1
ATOM 1460 O O . THR A 1 198 ? -2.671 26.553 -4.290 1.00 0.11 193 THR E O 1
ATOM 1464 N N . SER A 1 199 ? -3.344 26.030 -2.139 1.00 0.05 194 SER E N 1
ATOM 1465 C CA . SER A 1 199 ? -3.270 24.558 -2.350 1.00 0.11 194 SER E CA 1
ATOM 1466 C C . SER A 1 199 ? -4.434 24.134 -3.251 1.00 0.15 194 SER E C 1
ATOM 1467 O O . SER A 1 199 ? -5.479 24.781 -3.109 1.00 0.14 194 SER E O 1
ATOM 1470 N N . THR A 1 200 ? -4.312 23.097 -4.089 1.00 0.11 195 THR E N 1
ATOM 1471 C CA . THR A 1 200 ? -5.378 22.705 -5.030 1.00 0.12 195 THR E CA 1
ATOM 1472 C C . THR A 1 200 ? -6.311 21.673 -4.394 1.00 0.09 195 THR E C 1
ATOM 1473 O O . THR A 1 200 ? -7.288 21.281 -5.044 1.00 0.11 195 THR E O 1
ATOM 1477 N N . GLY A 1 201 ? -6.073 21.194 -3.181 1.00 0.13 196 GLY E N 1
ATOM 1478 C CA . GLY A 1 201 ? -7.009 20.328 -2.493 1.00 0.07 196 GLY E CA 1
ATOM 1479 C C . GLY A 1 201 ? -6.404 19.389 -1.489 1.00 0.22 196 GLY E C 1
ATOM 1480 O O . GLY A 1 201 ? -5.277 19.670 -1.063 1.00 0.11 196 GLY E O 1
ATOM 1481 N N . TYR A 1 202 ? -7.195 18.360 -1.122 1.00 0.05 197 TYR E N 1
ATOM 1482 C CA . TYR A 1 202 ? -6.634 17.477 -0.079 1.00 0.09 197 TYR E CA 1
ATOM 1483 C C . TYR A 1 202 ? -7.280 16.099 -0.154 1.00 0.17 197 TYR E C 1
ATOM 1484 O O . TYR A 1 202 ? -8.346 15.993 -0.738 1.00 0.07 197 TYR E O 1
ATOM 1493 N N . ALA A 1 203 ? -6.575 15.120 0.363 1.00 0.07 198 ALA E N 1
ATOM 1494 C CA . ALA A 1 203 ? -7.180 13.797 0.640 1.00 0.16 198 ALA E CA 1
ATOM 1495 C C . ALA A 1 203 ? -6.835 13.358 2.056 1.00 0.12 198 ALA E C 1
ATOM 1496 O O . ALA A 1 203 ? -5.809 13.716 2.606 1.00 0.16 198 ALA E O 1
ATOM 1498 N N . VAL A 1 204 ? -7.682 12.504 2.596 1.00 0.05 199 VAL E N 1
ATOM 1499 C CA . VAL A 1 204 ? -7.367 11.910 3.925 1.00 0.02 199 VAL E CA 1
ATOM 1500 C C . VAL A 1 204 ? -7.129 10.405 3.767 1.00 0.07 199 VAL E C 1
ATOM 1501 O O . VAL A 1 204 ? -8.016 9.740 3.218 1.00 0.10 199 VAL E O 1
ATOM 1505 N N . GLY A 1 205 ? -5.969 9.947 4.218 1.00 0.08 200 GLY E N 1
ATOM 1506 C CA . GLY A 1 205 ? -5.629 8.539 4.153 1.00 0.14 200 GLY E CA 1
ATOM 1507 C C . GLY A 1 205 ? -5.640 8.096 2.669 1.00 0.14 200 GLY E C 1
ATOM 1508 O O . GLY A 1 205 ? -5.160 8.802 1.796 1.00 0.11 200 GLY E O 1
ATOM 1509 N N . SER A 1 206 ? -6.287 6.968 2.406 1.00 0.14 201 SER E N 1
ATOM 1510 C CA . SER A 1 206 ? -6.358 6.450 0.993 1.00 0.08 201 SER E CA 1
ATOM 1511 C C . SER A 1 206 ? -7.726 6.791 0.411 1.00 0.07 201 SER E C 1
ATOM 1512 O O . SER A 1 206 ? -8.191 6.110 -0.493 1.00 0.13 201 SER E O 1
ATOM 1515 N N . GLY A 1 207 ? -8.393 7.848 0.854 1.00 0.08 202 GLY E N 1
ATOM 1516 C CA . GLY A 1 207 ? -9.643 8.208 0.134 1.00 0.10 202 GLY E CA 1
ATOM 1517 C C . GLY A 1 207 ? -9.385 9.210 -0.987 1.00 0.04 202 GLY E C 1
ATOM 1518 O O . GLY A 1 207 ? -8.245 9.412 -1.415 1.00 0.11 202 GLY E O 1
ATOM 1519 N N . THR A 1 208 ? -10.457 9.792 -1.483 1.00 0.13 203 THR E N 1
ATOM 1520 C CA . THR A 1 208 ? -10.429 10.652 -2.678 1.00 0.11 203 THR E CA 1
ATOM 1521 C C . THR A 1 208 ? -9.832 12.009 -2.328 1.00 0.14 203 THR E C 1
ATOM 1522 O O . THR A 1 208 ? -10.080 12.611 -1.279 1.00 0.15 203 THR E O 1
ATOM 1526 N N . PHE A 1 209 A -9.013 12.465 -3.247 1.00 0.08 203 PHE E N 1
ATOM 1527 C CA . PHE A 1 209 A -8.634 13.855 -3.430 1.00 0.06 203 PHE E CA 1
ATOM 1528 C C . PHE A 1 209 A -9.810 14.715 -3.849 1.00 0.16 203 PHE E C 1
ATOM 1529 O O . PHE A 1 209 A -10.488 14.515 -4.867 1.00 0.12 203 PHE E O 1
ATOM 1537 N N . LYS A 1 210 ? -10.033 15.744 -3.069 1.00 0.14 204 LYS E N 1
ATOM 1538 C CA . LYS A 1 210 ? -11.100 16.744 -3.246 1.00 0.20 204 LYS E CA 1
ATOM 1539 C C . LYS A 1 210 ? -10.478 18.059 -3.717 1.00 0.11 204 LYS E C 1
ATOM 1540 O O . LYS A 1 210 ? -9.638 18.590 -2.980 1.00 0.12 204 LYS E O 1
ATOM 1546 N N . SER A 1 211 A -10.862 18.427 -4.903 1.00 0.12 204 SER E N 1
ATOM 1547 C CA . SER A 1 211 A -10.339 19.693 -5.470 1.00 0.07 204 SER E CA 1
ATOM 1548 C C . SER A 1 211 A -11.049 20.862 -4.761 1.00 0.20 204 SER E C 1
ATOM 1549 O O . SER A 1 211 A -12.266 21.092 -4.860 1.00 0.33 204 SER E O 1
ATOM 1552 N N . THR A 1 212 ? -10.287 21.573 -3.985 1.00 0.26 205 THR E N 1
ATOM 1553 C CA . THR A 1 212 ? -10.858 22.775 -3.356 1.00 0.15 205 THR E CA 1
ATOM 1554 C C . THR A 1 212 ? -9.746 23.729 -2.956 1.00 0.20 205 THR E C 1
ATOM 1555 O O . THR A 1 212 ? -8.743 23.281 -2.390 1.00 0.23 205 THR E O 1
ATOM 1559 N N . SER A 1 213 ? -9.972 24.983 -3.292 1.00 0.17 206 SER E N 1
ATOM 1560 C CA . SER A 1 213 ? -8.904 25.971 -3.072 1.00 0.11 206 SER E CA 1
ATOM 1561 C C . SER A 1 213 ? -8.635 26.178 -1.605 1.00 0.24 206 SER E C 1
ATOM 1562 O O . SER A 1 213 ? -9.526 26.604 -0.872 1.00 0.26 206 SER E O 1
ATOM 1565 N N . ILE A 1 214 ? -7.409 25.961 -1.165 1.00 0.15 207 ILE E N 1
ATOM 1566 C CA . ILE A 1 214 ? -7.097 26.406 0.206 1.00 0.11 207 ILE E CA 1
ATOM 1567 C C . ILE A 1 214 ? -5.930 27.388 0.203 1.00 0.10 207 ILE E C 1
ATOM 1568 O O . ILE A 1 214 ? -4.813 27.010 -0.099 1.00 0.11 207 ILE E O 1
ATOM 1573 N N . ASP A 1 215 ? -6.307 28.628 0.446 1.00 0.11 211 ASP E N 1
ATOM 1574 C CA . ASP A 1 215 ? -5.345 29.747 0.520 1.00 0.06 211 ASP E CA 1
ATOM 1575 C C . ASP A 1 215 ? -4.689 29.741 1.899 1.00 0.15 211 ASP E C 1
ATOM 1576 O O . ASP A 1 215 ? -5.401 29.727 2.926 1.00 0.18 211 ASP E O 1
ATOM 1581 N N . GLY A 1 216 ? -3.355 29.690 1.933 1.00 0.13 212 GLY E N 1
ATOM 1582 C CA . GLY A 1 216 ? -2.745 29.741 3.267 1.00 0.05 212 GLY E CA 1
ATOM 1583 C C . GLY A 1 216 ? -1.265 30.183 3.137 1.00 0.06 212 GLY E C 1
ATOM 1584 O O . GLY A 1 216 ? -0.809 30.480 2.018 1.00 0.11 212 GLY E O 1
ATOM 1585 N N . ILE A 1 217 ? -0.600 30.233 4.273 1.00 0.10 213 ILE E N 1
ATOM 1586 C CA . ILE A 1 217 ? 0.802 30.727 4.196 1.00 0.04 213 ILE E CA 1
ATOM 1587 C C . ILE A 1 217 ? 1.767 29.600 4.573 1.00 0.04 213 ILE E C 1
ATOM 1588 O O . ILE A 1 217 ? 1.425 28.740 5.418 1.00 0.08 213 ILE E O 1
ATOM 1593 N N . ALA A 1 218 ? 2.974 29.626 4.015 1.00 0.07 214 ALA E N 1
ATOM 1594 C CA . ALA A 1 218 ? 3.965 28.641 4.468 1.00 0.09 214 ALA E CA 1
ATOM 1595 C C . ALA A 1 218 ? 4.810 29.264 5.576 1.00 0.16 214 ALA E C 1
ATOM 1596 O O . ALA A 1 218 ? 5.451 30.281 5.342 1.00 0.11 214 ALA E O 1
ATOM 1598 N N . ASP A 1 219 ? 4.665 28.728 6.769 1.00 0.10 215 ASP E N 1
ATOM 1599 C CA . ASP A 1 219 ? 5.270 29.452 7.912 1.00 0.07 215 ASP E CA 1
ATOM 1600 C C . ASP A 1 219 ? 6.147 28.502 8.701 1.00 0.07 215 ASP E C 1
ATOM 1601 O O . ASP A 1 219 ? 5.570 27.673 9.452 1.00 0.07 215 ASP E O 1
ATOM 1606 N N . THR A 1 220 ? 7.468 28.555 8.506 1.00 0.07 216 THR E N 1
ATOM 1607 C CA . THR A 1 220 ? 8.355 27.738 9.344 1.00 0.09 216 THR E CA 1
ATOM 1608 C C . THR A 1 220 ? 8.233 28.100 10.816 1.00 0.11 216 THR E C 1
ATOM 1609 O O . THR A 1 220 ? 8.723 27.268 11.603 1.00 0.11 216 THR E O 1
ATOM 1613 N N . GLY A 1 221 ? 7.640 29.199 11.226 1.00 0.08 217 GLY E N 1
ATOM 1614 C CA . GLY A 1 221 ? 7.721 29.575 12.651 1.00 0.07 217 GLY E CA 1
ATOM 1615 C C . GLY A 1 221 ? 6.364 29.279 13.308 1.00 0.15 217 GLY E C 1
ATOM 1616 O O . GLY A 1 221 ? 6.227 29.640 14.473 1.00 0.14 217 GLY E O 1
ATOM 1617 N N . THR A 1 222 ? 5.532 28.492 12.656 1.00 0.05 218 THR E N 1
ATOM 1618 C CA . THR A 1 222 ? 4.304 27.919 13.303 1.00 0.08 218 THR E CA 1
ATOM 1619 C C . THR A 1 222 ? 4.428 26.408 13.366 1.00 0.14 218 THR E C 1
ATOM 1620 O O . THR A 1 222 ? 4.809 25.742 12.389 1.00 0.09 218 THR E O 1
ATOM 1624 N N . THR A 1 223 ? 4.100 25.831 14.537 1.00 0.08 219 THR E N 1
ATOM 1625 C CA . THR A 1 223 ? 4.289 24.379 14.767 1.00 0.07 219 THR E CA 1
ATOM 1626 C C . THR A 1 223 ? 3.344 23.598 13.873 1.00 0.07 219 THR E C 1
ATOM 1627 O O . THR A 1 223 ? 3.771 22.675 13.196 1.00 0.10 219 THR E O 1
ATOM 1631 N N . LEU A 1 224 ? 2.069 23.912 13.943 1.00 0.08 220 LEU E N 1
ATOM 1632 C CA . LEU A 1 224 ? 1.086 22.923 13.460 1.00 0.05 220 LEU E CA 1
ATOM 1633 C C . LEU A 1 224 ? 0.612 23.276 12.060 1.00 0.06 220 LEU E C 1
ATOM 1634 O O . LEU A 1 224 ? 0.889 24.287 11.448 1.00 0.12 220 LEU E O 1
ATOM 1639 N N . LEU A 1 225 ? -0.279 22.417 11.577 1.00 0.06 221 LEU E N 1
ATOM 1640 C CA . LEU A 1 225 ? -0.951 22.641 10.283 1.00 0.04 221 LEU E CA 1
ATOM 1641 C C . LEU A 1 225 ? -2.409 23.074 10.533 1.00 0.07 221 LEU E C 1
ATOM 1642 O O . LEU A 1 225 ? -3.241 22.339 11.083 1.00 0.11 221 LEU E O 1
ATOM 1647 N N . TYR A 1 226 ? -2.786 24.315 10.326 1.00 0.06 222 TYR E N 1
ATOM 1648 C CA . TYR A 1 226 ? -4.105 24.917 10.565 1.00 0.05 222 TYR E CA 1
ATOM 1649 C C . TYR A 1 226 ? -4.861 25.051 9.245 1.00 0.10 222 TYR E C 1
ATOM 1650 O O . TYR A 1 226 ? -4.461 25.811 8.354 1.00 0.05 222 TYR E O 1
ATOM 1659 N N . LEU A 1 227 ? -5.945 24.303 9.154 1.00 0.08 223 LEU E N 1
ATOM 1660 C CA . LEU A 1 227 ? -6.780 24.285 7.944 1.00 0.05 223 LEU E CA 1
ATOM 1661 C C . LEU A 1 227 ? -8.231 24.598 8.270 1.00 0.09 223 LEU E C 1
ATOM 1662 O O . LEU A 1 227 ? -8.659 24.518 9.428 1.00 0.10 223 LEU E O 1
ATOM 1667 N N . PRO A 1 228 ? -9.062 24.957 7.276 1.00 0.12 224 PRO E N 1
ATOM 1668 C CA . PRO A 1 228 ? -10.440 25.311 7.550 1.00 0.14 224 PRO E CA 1
ATOM 1669 C C . PRO A 1 228 ? -11.142 24.181 8.265 1.00 0.12 224 PRO E C 1
ATOM 1670 O O . PRO A 1 228 ? -10.829 22.981 7.981 1.00 0.10 224 PRO E O 1
ATOM 1674 N N . ALA A 1 229 ? -12.042 24.598 9.147 1.00 0.09 225 ALA E N 1
ATOM 1675 C CA . ALA A 1 229 ? -12.846 23.702 10.004 1.00 0.07 225 ALA E CA 1
ATOM 1676 C C . ALA A 1 229 ? -13.319 22.476 9.224 1.00 0.17 225 ALA E C 1
ATOM 1677 O O . ALA A 1 229 ? -13.310 21.348 9.745 1.00 0.13 225 ALA E O 1
ATOM 1679 N N . THR A 1 230 ? -13.930 22.611 8.076 1.00 0.14 226 THR E N 1
ATOM 1680 C CA . THR A 1 230 ? -14.601 21.384 7.573 1.00 0.18 226 THR E CA 1
ATOM 1681 C C . THR A 1 230 ? -13.563 20.442 6.977 1.00 0.11 226 THR E C 1
ATOM 1682 O O . THR A 1 230 ? -13.805 19.231 6.966 1.00 0.13 226 THR E O 1
ATOM 1686 N N . VAL A 1 231 ? -12.415 20.935 6.538 1.00 0.10 227 VAL E N 1
ATOM 1687 C CA . VAL A 1 231 ? -11.371 19.963 6.131 1.00 0.11 227 VAL E CA 1
ATOM 1688 C C . VAL A 1 231 ? -10.837 19.219 7.332 1.00 0.09 227 VAL E C 1
ATOM 1689 O O . VAL A 1 231 ? -10.625 17.994 7.466 1.00 0.11 227 VAL E O 1
ATOM 1693 N N . VAL A 1 232 ? -10.604 19.924 8.425 1.00 0.10 228 VAL E N 1
ATOM 1694 C CA . VAL A 1 232 ? -10.019 19.314 9.644 1.00 0.12 228 VAL E CA 1
ATOM 1695 C C . VAL A 1 232 ? -11.012 18.342 10.258 1.00 0.09 228 VAL E C 1
ATOM 1696 O O . VAL A 1 232 ? -10.731 17.230 10.720 1.00 0.12 228 VAL E O 1
ATOM 1700 N N . SER A 1 233 ? -12.291 18.651 10.135 1.00 0.04 229 SER E N 1
ATOM 1701 C CA . SER A 1 233 ? -13.262 17.704 10.649 1.00 0.08 229 SER E CA 1
ATOM 1702 C C . SER A 1 233 ? -13.396 16.463 9.819 1.00 0.08 229 SER E C 1
ATOM 1703 O O . SER A 1 233 ? -13.546 15.380 10.438 1.00 0.09 229 SER E O 1
ATOM 1706 N N . ALA A 1 234 ? -13.219 16.542 8.513 1.00 0.12 230 ALA E N 1
ATOM 1707 C CA . ALA A 1 234 ? -13.092 15.388 7.586 1.00 0.15 230 ALA E CA 1
ATOM 1708 C C . ALA A 1 234 ? -11.931 14.502 8.019 1.00 0.12 230 ALA E C 1
ATOM 1709 O O . ALA A 1 234 ? -12.049 13.279 7.958 1.00 0.10 230 ALA E O 1
ATOM 1711 N N . TYR A 1 235 ? -10.830 15.079 8.439 1.00 0.04 231 TYR E N 1
ATOM 1712 C CA . TYR A 1 235 ? -9.649 14.279 8.791 1.00 0.05 231 TYR E CA 1
ATOM 1713 C C . TYR A 1 235 ? -9.932 13.502 10.066 1.00 0.13 231 TYR E C 1
ATOM 1714 O O . TYR A 1 235 ? -9.784 12.278 10.099 1.00 0.09 231 TYR E O 1
ATOM 1723 N N . TRP A 1 236 ? -10.405 14.215 11.111 1.00 0.06 232 TRP E N 1
ATOM 1724 C CA . TRP A 1 236 ? -10.389 13.490 12.391 1.00 0.06 232 TRP E CA 1
ATOM 1725 C C . TRP A 1 236 ? -11.623 12.568 12.439 1.00 0.15 232 TRP E C 1
ATOM 1726 O O . TRP A 1 236 ? -11.626 11.705 13.315 1.00 0.11 232 TRP E O 1
ATOM 1737 N N . ALA A 1 237 ? -12.529 12.715 11.482 1.00 0.13 233 ALA E N 1
ATOM 1738 C CA . ALA A 1 237 ? -13.657 11.772 11.377 1.00 0.15 233 ALA E CA 1
ATOM 1739 C C . ALA A 1 237 ? -13.140 10.372 11.069 1.00 0.13 233 ALA E C 1
ATOM 1740 O O . ALA A 1 237 ? -13.853 9.395 11.282 1.00 0.10 233 ALA E O 1
ATOM 1742 N N . GLN A 1 238 ? -11.889 10.247 10.662 1.00 0.13 234 GLN E N 1
ATOM 1743 C CA . GLN A 1 238 ? -11.342 8.924 10.292 1.00 0.16 234 GLN E CA 1
ATOM 1744 C C . GLN A 1 238 ? -10.550 8.351 11.467 1.00 0.10 234 GLN E C 1
ATOM 1745 O O . GLN A 1 238 ? -9.900 7.344 11.308 1.00 0.18 234 GLN E O 1
ATOM 1751 N N . VAL A 1 239 ? -10.528 9.017 12.625 1.00 0.09 235 VAL E N 1
ATOM 1752 C CA . VAL A 1 239 ? -9.805 8.505 13.779 1.00 0.06 235 VAL E CA 1
ATOM 1753 C C . VAL A 1 239 ? -10.778 8.269 14.938 1.00 0.09 235 VAL E C 1
ATOM 1754 O O . VAL A 1 239 ? -11.468 9.143 15.408 1.00 0.07 235 VAL E O 1
ATOM 1758 N N . SER A 1 240 ? -11.033 7.007 15.271 1.00 0.10 236 SER E N 1
ATOM 1759 C CA . SER A 1 240 ? -12.229 6.601 16.003 1.00 0.17 236 SER E CA 1
ATOM 1760 C C . SER A 1 240 ? -12.299 7.224 17.387 1.00 0.10 236 SER E C 1
ATOM 1761 O O . SER A 1 240 ? -13.363 7.540 17.936 1.00 0.17 236 SER E O 1
ATOM 1764 N N . GLY A 1 241 ? -11.146 7.435 17.993 1.00 0.05 237 GLY E N 1
ATOM 1765 C CA . GLY A 1 241 ? -11.237 8.034 19.328 1.00 0.10 237 GLY E CA 1
ATOM 1766 C C . GLY A 1 241 ? -10.958 9.519 19.406 1.00 0.13 237 GLY E C 1
ATOM 1767 O O . GLY A 1 241 ? -10.905 10.072 20.502 1.00 0.12 237 GLY E O 1
ATOM 1768 N N . ALA A 1 242 ? -10.851 10.154 18.246 1.00 0.11 238 ALA E N 1
ATOM 1769 C CA . ALA A 1 242 ? -10.556 11.596 18.247 1.00 0.10 238 ALA E CA 1
ATOM 1770 C C . ALA A 1 242 ? -11.779 12.393 18.613 1.00 0.12 238 ALA E C 1
ATOM 1771 O O . ALA A 1 242 ? -12.927 12.155 18.185 1.00 0.16 238 ALA E O 1
ATOM 1773 N N . LYS A 1 243 A -11.609 13.407 19.461 1.00 0.13 238 LYS E N 1
ATOM 1774 C CA . LYS A 1 243 A -12.698 14.399 19.669 1.00 0.10 238 LYS E CA 1
ATOM 1775 C C . LYS A 1 243 A -12.119 15.796 19.787 1.00 0.22 238 LYS E C 1
ATOM 1776 O O . LYS A 1 243 A -10.951 15.969 20.121 1.00 0.13 238 LYS E O 1
ATOM 1782 N N . SER A 1 244 ? -12.915 16.829 19.528 1.00 0.25 239 SER E N 1
ATOM 1783 C CA . SER A 1 244 ? -12.584 18.201 19.891 1.00 0.27 239 SER E CA 1
ATOM 1784 C C . SER A 1 244 ? -12.714 18.392 21.404 1.00 0.21 239 SER E C 1
ATOM 1785 O O . SER A 1 244 ? -13.762 18.016 21.919 1.00 0.24 239 SER E O 1
ATOM 1788 N N . SER A 1 245 ? -11.665 18.892 22.013 1.00 0.15 240 SER E N 1
ATOM 1789 C CA . SER A 1 245 ? -11.507 19.147 23.446 1.00 0.27 240 SER E CA 1
ATOM 1790 C C . SER A 1 245 ? -11.402 20.640 23.750 1.00 0.26 240 SER E C 1
ATOM 1791 O O . SER A 1 245 ? -10.393 21.286 23.418 1.00 0.24 240 SER E O 1
ATOM 1794 N N . SER A 1 246 ? -12.400 21.154 24.450 1.00 0.27 241 SER E N 1
ATOM 1795 C CA . SER A 1 246 ? -12.351 22.605 24.750 1.00 0.31 241 SER E CA 1
ATOM 1796 C C . SER A 1 246 ? -11.340 22.867 25.846 1.00 0.76 241 SER E C 1
ATOM 1797 O O . SER A 1 246 ? -10.657 23.883 25.783 1.00 0.38 241 SER E O 1
ATOM 1800 N N . SER A 1 247 ? -11.182 21.963 26.799 1.00 0.24 242 SER E N 1
ATOM 1801 C CA . SER A 1 247 ? -10.134 22.104 27.812 1.00 0.34 242 SER E CA 1
ATOM 1802 C C . SER A 1 247 ? -8.755 22.242 27.223 1.00 0.39 242 SER E C 1
ATOM 1803 O O . SER A 1 247 ? -7.969 23.126 27.567 1.00 0.37 242 SER E O 1
ATOM 1806 N N . VAL A 1 248 ? -8.357 21.443 26.253 1.00 0.28 243 VAL E N 1
ATOM 1807 C CA . VAL A 1 248 ? -6.950 21.465 25.807 1.00 0.22 243 VAL E CA 1
ATOM 1808 C C . VAL A 1 248 ? -6.780 22.427 24.630 1.00 0.32 243 VAL E C 1
ATOM 1809 O O . VAL A 1 248 ? -5.650 22.845 24.335 1.00 0.27 243 VAL E O 1
ATOM 1813 N N . GLY A 1 249 ? -7.832 22.651 23.875 1.00 0.19 244 GLY E N 1
ATOM 1814 C CA . GLY A 1 249 ? -7.847 23.633 22.784 1.00 0.32 244 GLY E CA 1
ATOM 1815 C C . GLY A 1 249 ? -7.723 23.010 21.399 1.00 0.18 244 GLY E C 1
ATOM 1816 O O . GLY A 1 249 ? -7.008 23.528 20.545 1.00 0.33 244 GLY E O 1
ATOM 1817 N N . GLY A 1 250 ? -8.406 21.922 21.115 1.00 0.16 245 GLY E N 1
ATOM 1818 C CA . GLY A 1 250 ? -8.187 21.326 19.779 1.00 0.13 245 GLY E CA 1
ATOM 1819 C C . GLY A 1 250 ? -8.483 19.859 19.783 1.00 0.11 245 GLY E C 1
ATOM 1820 O O . GLY A 1 250 ? -8.871 19.329 20.817 1.00 0.14 245 GLY E O 1
ATOM 1821 N N . TYR A 1 251 ? -8.212 19.260 18.632 1.00 0.06 246 TYR E N 1
ATOM 1822 C CA . TYR A 1 251 ? -8.564 17.820 18.520 1.00 0.18 246 TYR E CA 1
ATOM 1823 C C . TYR A 1 251 ? -7.524 16.983 19.271 1.00 0.21 246 TYR E C 1
ATOM 1824 O O . TYR A 1 251 ? -6.315 17.201 19.218 1.00 0.12 246 TYR E O 1
ATOM 1833 N N . VAL A 1 252 ? -8.040 16.082 20.143 1.00 0.08 247 VAL E N 1
ATOM 1834 C CA . VAL A 1 252 ? -7.167 15.072 20.759 1.00 0.14 247 VAL E CA 1
ATOM 1835 C C . VAL A 1 252 ? -7.648 13.671 20.368 1.00 0.25 247 VAL E C 1
ATOM 1836 O O . VAL A 1 252 ? -8.799 13.481 19.954 1.00 0.20 247 VAL E O 1
ATOM 1840 N N . PHE A 1 253 ? -6.752 12.713 20.509 1.00 0.10 248 PHE E N 1
ATOM 1841 C CA . PHE A 1 253 ? -7.030 11.315 20.139 1.00 0.04 248 PHE E CA 1
ATOM 1842 C C . PHE A 1 253 ? -6.158 10.361 20.953 1.00 0.10 248 PHE E C 1
ATOM 1843 O O . PHE A 1 253 ? -5.084 10.736 21.440 1.00 0.13 248 PHE E O 1
ATOM 1851 N N . PRO A 1 254 ? -6.549 9.089 21.161 1.00 0.17 249 PRO E N 1
ATOM 1852 C CA . PRO A 1 254 ? -5.715 8.172 21.914 1.00 0.09 249 PRO E CA 1
ATOM 1853 C C . PRO A 1 254 ? -4.390 7.993 21.216 1.00 0.14 249 PRO E C 1
ATOM 1854 O O . PRO A 1 254 ? -4.375 7.748 19.969 1.00 0.10 249 PRO E O 1
ATOM 1858 N N . CYS A 1 255 ? -3.337 8.111 22.006 1.00 0.15 250 CYS E N 1
ATOM 1859 C CA . CYS A 1 255 ? -1.951 7.978 21.527 1.00 0.08 250 CYS E CA 1
ATOM 1860 C C . CYS A 1 255 ? -1.757 6.607 20.883 1.00 0.11 250 CYS E C 1
ATOM 1861 O O . CYS A 1 255 ? -0.832 6.411 20.075 1.00 0.18 250 CYS E O 1
ATOM 1864 N N . SER A 1 256 ? -2.655 5.724 21.275 1.00 0.15 251 SER E N 1
ATOM 1865 C CA . SER A 1 256 ? -2.705 4.339 20.794 1.00 0.34 251 SER E CA 1
ATOM 1866 C C . SER A 1 256 ? -2.864 4.321 19.273 1.00 0.31 251 SER E C 1
ATOM 1867 O O . SER A 1 256 ? -2.564 3.316 18.612 1.00 0.16 251 SER E O 1
ATOM 1870 N N . ALA A 1 257 ? -3.529 5.326 18.662 1.00 0.20 252 ALA E N 1
ATOM 1871 C CA . ALA A 1 257 ? -4.172 5.288 17.325 1.00 0.34 252 ALA E CA 1
ATOM 1872 C C . ALA A 1 257 ? -3.117 5.303 16.232 1.00 0.22 252 ALA E C 1
ATOM 1873 O O . ALA A 1 257 ? -2.080 5.941 16.391 1.00 0.17 252 ALA E O 1
ATOM 1875 N N . THR A 1 258 ? -3.188 4.545 15.205 1.00 0.13 253 THR E N 1
ATOM 1876 C CA . THR A 1 258 ? -2.440 4.776 13.960 1.00 0.10 253 THR E CA 1
ATOM 1877 C C . THR A 1 258 ? -3.207 5.781 13.093 1.00 0.20 253 THR E C 1
ATOM 1878 O O . THR A 1 258 ? -4.254 5.465 12.524 1.00 0.36 253 THR E O 1
ATOM 1882 N N . LEU A 1 259 ? -2.667 6.985 13.002 1.00 0.11 254 LEU E N 1
ATOM 1883 C CA . LEU A 1 259 ? -3.330 8.108 12.293 1.00 0.09 254 LEU E CA 1
ATOM 1884 C C . LEU A 1 259 ? -3.232 8.004 10.781 1.00 0.10 254 LEU E C 1
ATOM 1885 O O . LEU A 1 259 ? -2.201 7.604 10.226 1.00 0.12 254 LEU E O 1
ATOM 1890 N N . PRO A 1 260 ? -4.286 8.338 9.996 1.00 0.09 255 PRO E N 1
ATOM 1891 C CA . PRO A 1 260 ? -4.157 8.260 8.568 1.00 0.07 255 PRO E CA 1
ATOM 1892 C C . PRO A 1 260 ? -3.233 9.337 8.082 1.00 0.12 255 PRO E C 1
ATOM 1893 O O . PRO A 1 260 ? -3.004 10.347 8.815 1.00 0.09 255 PRO E O 1
ATOM 1897 N N . SER A 1 261 ? -2.723 9.154 6.880 1.00 0.06 256 SER E N 1
ATOM 1898 C CA . SER A 1 261 ? -1.877 10.174 6.251 1.00 0.03 256 SER E CA 1
ATOM 1899 C C . SER A 1 261 ? -2.767 11.343 5.803 1.00 0.11 256 SER E C 1
ATOM 1900 O O . SER A 1 261 ? -4.010 11.242 5.805 1.00 0.08 256 SER E O 1
ATOM 1903 N N . PHE A 1 262 ? -2.201 12.475 5.581 1.00 0.08 257 PHE E N 1
ATOM 1904 C CA . PHE A 1 262 ? -2.955 13.607 4.966 1.00 0.14 257 PHE E CA 1
ATOM 1905 C C . PHE A 1 262 ? -2.254 14.112 3.738 1.00 0.11 257 PHE E C 1
ATOM 1906 O O . PHE A 1 262 ? -1.050 14.371 3.715 1.00 0.11 257 PHE E O 1
ATOM 1914 N N . THR A 1 263 ? -2.972 14.295 2.618 1.00 0.04 258 THR E N 1
ATOM 1915 C CA . THR A 1 263 ? -2.319 14.740 1.369 1.00 0.12 258 THR E CA 1
ATOM 1916 C C . THR A 1 263 ? -2.776 16.174 1.046 1.00 0.07 258 THR E C 1
ATOM 1917 O O . THR A 1 263 ? -3.974 16.407 1.221 1.00 0.08 258 THR E O 1
ATOM 1921 N N . PHE A 1 264 ? -1.856 17.046 0.650 1.00 0.08 259 PHE E N 1
ATOM 1922 C CA . PHE A 1 264 ? -2.274 18.348 0.116 1.00 0.04 259 PHE E CA 1
ATOM 1923 C C . PHE A 1 264 ? -1.725 18.553 -1.279 1.00 0.06 259 PHE E C 1
ATOM 1924 O O . PHE A 1 264 ? -0.682 18.008 -1.645 1.00 0.09 259 PHE E O 1
ATOM 1932 N N . GLY A 1 265 ? -2.510 19.230 -2.101 1.00 0.07 260 GLY E N 1
ATOM 1933 C CA . GLY A 1 265 ? -2.216 19.410 -3.541 1.00 0.03 260 GLY E CA 1
ATOM 1934 C C . GLY A 1 265 ? -1.335 20.641 -3.689 1.00 0.12 260 GLY E C 1
ATOM 1935 O O . GLY A 1 265 ? -1.644 21.696 -3.092 1.00 0.06 260 GLY E O 1
ATOM 1936 N N . VAL A 1 266 ? -0.358 20.487 -4.515 1.00 0.08 261 VAL E N 1
ATOM 1937 C CA . VAL A 1 266 ? 0.346 21.653 -5.087 1.00 0.23 261 VAL E CA 1
ATOM 1938 C C . VAL A 1 266 ? 0.327 21.600 -6.597 1.00 0.17 261 VAL E C 1
ATOM 1939 O O . VAL A 1 266 ? 1.028 20.751 -7.171 1.00 0.11 261 VAL E O 1
ATOM 1943 N N . GLY A 1 267 ? -0.422 22.534 -7.167 1.00 0.07 262 GLY E N 1
ATOM 1944 C CA . GLY A 1 267 ? -0.889 22.296 -8.552 1.00 0.28 262 GLY E CA 1
ATOM 1945 C C . GLY A 1 267 ? -1.218 20.823 -8.735 1.00 0.41 262 GLY E C 1
ATOM 1946 O O . GLY A 1 267 ? -2.018 20.258 -7.991 1.00 0.22 262 GLY E O 1
ATOM 1947 N N . SER A 1 268 ? -0.618 20.175 -9.722 1.00 0.15 263 SER E N 1
ATOM 1948 C CA . SER A 1 268 ? -1.002 18.766 -10.057 1.00 0.10 263 SER E CA 1
ATOM 1949 C C . SER A 1 268 ? -0.254 17.803 -9.167 1.00 0.21 263 SER E C 1
ATOM 1950 O O . SER A 1 268 ? -0.420 16.580 -9.108 1.00 0.20 263 SER E O 1
ATOM 1953 N N . ALA A 1 269 ? 0.652 18.301 -8.346 1.00 0.25 264 ALA E N 1
ATOM 1954 C CA . ALA A 1 269 ? 1.377 17.351 -7.500 1.00 0.10 264 ALA E CA 1
ATOM 1955 C C . ALA A 1 269 ? 0.716 17.180 -6.158 1.00 0.08 264 ALA E C 1
ATOM 1956 O O . ALA A 1 269 ? -0.169 17.918 -5.725 1.00 0.15 264 ALA E O 1
ATOM 1958 N N . ARG A 1 270 ? 1.213 16.173 -5.480 1.00 0.16 265 ARG E N 1
ATOM 1959 C CA . ARG A 1 270 ? 0.640 15.778 -4.161 1.00 0.08 265 ARG E CA 1
ATOM 1960 C C . ARG A 1 270 ? 1.752 15.674 -3.160 1.00 0.15 265 ARG E C 1
ATOM 1961 O O . ARG A 1 270 ? 2.818 15.095 -3.442 1.00 0.26 265 ARG E O 1
ATOM 1969 N N . ILE A 1 271 ? 1.604 16.291 -2.028 1.00 0.13 266 ILE E N 1
ATOM 1970 C CA . ILE A 1 271 ? 2.529 16.040 -0.897 1.00 0.22 266 ILE E CA 1
ATOM 1971 C C . ILE A 1 271 ? 1.830 15.236 0.184 1.00 0.13 266 ILE E C 1
ATOM 1972 O O . ILE A 1 271 ? 0.719 15.596 0.523 1.00 0.07 266 ILE E O 1
ATOM 1977 N N . VAL A 1 272 ? 2.448 14.161 0.624 1.00 0.07 267 VAL E N 1
ATOM 1978 C CA . VAL A 1 272 ? 1.736 13.334 1.641 1.00 0.05 267 VAL E CA 1
ATOM 1979 C C . VAL A 1 272 ? 2.450 13.423 2.968 1.00 0.17 267 VAL E C 1
ATOM 1980 O O . VAL A 1 272 ? 3.622 13.161 3.171 1.00 0.13 267 VAL E O 1
ATOM 1984 N N . ILE A 1 273 ? 1.822 14.004 3.954 1.00 0.10 268 ILE E N 1
ATOM 1985 C CA . ILE A 1 273 ? 2.161 13.964 5.366 1.00 0.11 268 ILE E CA 1
ATOM 1986 C C . ILE A 1 273 ? 1.773 12.615 5.974 1.00 0.05 268 ILE E C 1
ATOM 1987 O O . ILE A 1 273 ? 0.686 12.195 6.107 1.00 0.09 268 ILE E O 1
ATOM 1992 N N . PRO A 1 274 ? 3.030 12.062 6.475 1.00 0.10 269 PRO E N 1
ATOM 1993 C CA . PRO A 1 274 ? 2.688 10.806 7.164 1.00 0.28 269 PRO E CA 1
ATOM 1994 C C . PRO A 1 274 ? 1.899 10.974 8.454 1.00 0.10 269 PRO E C 1
ATOM 1995 O O . PRO A 1 274 ? 1.955 11.927 9.204 1.00 0.09 269 PRO E O 1
ATOM 1999 N N . GLY A 1 275 ? 1.047 9.958 8.653 1.00 0.09 270 GLY E N 1
ATOM 2000 C CA . GLY A 1 275 ? 0.284 9.809 9.886 1.00 0.11 270 GLY E CA 1
ATOM 2001 C C . GLY A 1 275 ? 1.052 10.135 11.145 1.00 0.07 270 GLY E C 1
ATOM 2002 O O . GLY A 1 275 ? 0.565 10.903 12.013 1.00 0.10 270 GLY E O 1
ATOM 2003 N N . ASP A 1 276 ? 2.287 9.597 11.289 1.00 0.08 271 ASP E N 1
ATOM 2004 C CA . ASP A 1 276 ? 3.038 9.811 12.536 1.00 0.14 271 ASP E CA 1
ATOM 2005 C C . ASP A 1 276 ? 3.401 11.268 12.737 1.00 0.13 271 ASP E C 1
ATOM 2006 O O . ASP A 1 276 ? 3.622 11.618 13.919 1.00 0.15 271 ASP E O 1
ATOM 2011 N N . TYR A 1 277 ? 3.484 12.025 11.651 1.00 0.11 272 TYR E N 1
ATOM 2012 C CA . TYR A 1 277 ? 3.818 13.446 11.775 1.00 0.14 272 TYR E CA 1
ATOM 2013 C C . TYR A 1 277 ? 2.733 14.221 12.498 1.00 0.09 272 TYR E C 1
ATOM 2014 O O . TYR A 1 277 ? 2.957 15.322 13.001 1.00 0.13 272 TYR E O 1
ATOM 2023 N N . ILE A 1 278 ? 1.528 13.728 12.402 1.00 0.10 273 ILE E N 1
ATOM 2024 C CA . ILE A 1 278 ? 0.300 14.430 12.845 1.00 0.11 273 ILE E CA 1
ATOM 2025 C C . ILE A 1 278 ? 0.040 14.137 14.295 1.00 0.19 273 ILE E C 1
ATOM 2026 O O . ILE A 1 278 ? -0.630 14.743 15.119 1.00 0.20 273 ILE E O 1
ATOM 2031 N N . ASP A 1 279 ? 0.716 13.069 14.706 1.00 0.21 274 ASP E N 1
ATOM 2032 C CA . ASP A 1 279 ? 0.733 12.754 16.160 1.00 0.22 274 ASP E CA 1
ATOM 2033 C C . ASP A 1 279 ? 1.650 13.690 16.893 1.00 0.36 274 ASP E C 1
ATOM 2034 O O . ASP A 1 279 ? 2.864 13.525 16.966 1.00 0.27 274 ASP E O 1
ATOM 2039 N N . PHE A 1 280 ? 0.885 14.751 17.688 1.00 0.23 275 PHE E N 1
ATOM 2040 C CA . PHE A 1 280 ? 1.982 15.687 17.952 1.00 0.24 275 PHE E CA 1
ATOM 2041 C C . PHE A 1 280 ? 2.738 15.293 19.221 1.00 0.44 275 PHE E C 1
ATOM 2042 O O . PHE A 1 280 ? 3.935 15.560 19.357 1.00 0.32 275 PHE E O 1
ATOM 2050 N N . GLY A 1 281 ? 2.039 14.657 20.140 1.00 0.15 276 GLY E N 1
ATOM 2051 C CA . GLY A 1 281 ? 2.664 14.173 21.392 1.00 0.14 276 GLY E CA 1
ATOM 2052 C C . GLY A 1 281 ? 1.617 14.060 22.484 1.00 0.21 276 GLY E C 1
ATOM 2053 O O . GLY A 1 281 ? 0.492 14.559 22.354 1.00 0.13 276 GLY E O 1
ATOM 2054 N N . PRO A 1 282 ? 1.831 13.412 23.663 1.00 0.22 277 PRO E N 1
ATOM 2055 C CA . PRO A 1 282 ? 0.759 13.345 24.610 1.00 0.16 277 PRO E CA 1
ATOM 2056 C C . PRO A 1 282 ? 0.537 14.703 25.157 1.00 0.10 277 PRO E C 1
ATOM 2057 O O . PRO A 1 282 ? 1.492 15.539 25.159 1.00 0.22 277 PRO E O 1
ATOM 2061 N N . ILE A 1 283 ? -0.643 14.920 25.654 1.00 0.14 278 ILE E N 1
ATOM 2062 C CA . ILE A 1 283 ? -1.012 16.224 26.201 1.00 0.17 278 ILE E CA 1
ATOM 2063 C C . ILE A 1 283 ? -0.311 16.490 27.533 1.00 0.27 278 ILE E C 1
ATOM 2064 O O . ILE A 1 283 ? -0.092 17.656 27.904 1.00 0.27 278 ILE E O 1
ATOM 2069 N N . SER A 1 284 ? -0.005 15.431 28.214 1.00 0.37 279 SER E N 1
ATOM 2070 C CA . SER A 1 284 ? 0.874 15.470 29.414 1.00 0.76 279 SER E CA 1
ATOM 2071 C C . SER A 1 284 ? 1.894 14.340 29.321 1.00 0.19 279 SER E C 1
ATOM 2072 O O . SER A 1 284 ? 1.506 13.315 28.771 1.00 0.17 279 SER E O 1
ATOM 2075 N N . THR A 1 285 ? 3.087 14.351 29.917 1.00 0.18 280 THR E N 1
ATOM 2076 C CA . THR A 1 285 ? 3.909 13.113 29.931 1.00 0.28 280 THR E CA 1
ATOM 2077 C C . THR A 1 285 ? 3.187 11.974 30.627 1.00 0.27 280 THR E C 1
ATOM 2078 O O . THR A 1 285 ? 2.588 12.145 31.694 1.00 0.25 280 THR E O 1
ATOM 2082 N N . GLY A 1 286 ? 3.129 10.808 29.977 1.00 0.23 281 GLY E N 1
ATOM 2083 C CA . GLY A 1 286 ? 2.420 9.649 30.534 1.00 0.09 281 GLY E CA 1
ATOM 2084 C C . GLY A 1 286 ? 0.935 9.585 30.243 1.00 0.19 281 GLY E C 1
ATOM 2085 O O . GLY A 1 286 ? 0.280 8.584 30.532 1.00 0.23 281 GLY E O 1
ATOM 2086 N N . SER A 1 287 ? 0.371 10.666 29.722 1.00 0.26 282 SER E N 1
ATOM 2087 C CA . SER A 1 287 ? -1.067 10.638 29.396 1.00 0.11 282 SER E CA 1
ATOM 2088 C C . SER A 1 287 ? -1.343 9.656 28.281 1.00 0.09 282 SER E C 1
ATOM 2089 O O . SER A 1 287 ? -0.446 9.480 27.444 1.00 0.24 282 SER E O 1
ATOM 2092 N N . SER A 1 288 A -2.570 9.185 28.180 1.00 0.12 282 SER E N 1
ATOM 2093 C CA . SER A 1 288 A -2.966 8.298 27.069 1.00 0.24 282 SER E CA 1
ATOM 2094 C C . SER A 1 288 A -3.590 9.084 25.927 1.00 0.15 282 SER E C 1
ATOM 2095 O O . SER A 1 288 A -3.944 8.486 24.883 1.00 0.15 282 SER E O 1
ATOM 2098 N N . SER A 1 289 B -3.728 10.389 26.087 1.00 0.14 282 SER E N 1
ATOM 2099 C CA . SER A 1 289 B -4.323 11.299 25.092 1.00 0.14 282 SER E CA 1
ATOM 2100 C C . SER A 1 289 B -3.259 12.141 24.428 1.00 0.14 282 SER E C 1
ATOM 2101 O O . SER A 1 289 B -2.381 12.661 25.090 1.00 0.19 282 SER E O 1
ATOM 2104 N N . CYS A 1 290 ? -3.295 12.168 23.122 1.00 0.07 283 CYS E N 1
ATOM 2105 C CA . CYS A 1 290 ? -2.305 12.932 22.348 1.00 0.03 283 CYS E CA 1
ATOM 2106 C C . CYS A 1 290 ? -2.977 14.061 21.619 1.00 0.12 283 CYS E C 1
ATOM 2107 O O . CYS A 1 290 ? -4.195 14.045 21.438 1.00 0.16 283 CYS E O 1
ATOM 2110 N N . PHE A 1 291 ? -2.193 15.065 21.326 1.00 0.10 284 PHE E N 1
ATOM 2111 C CA . PHE A 1 291 ? -2.656 16.305 20.728 1.00 0.09 284 PHE E CA 1
ATOM 2112 C C . PHE A 1 291 ? -2.457 16.276 19.214 1.00 0.21 284 PHE E C 1
ATOM 2113 O O . PHE A 1 291 ? -1.412 15.825 18.747 1.00 0.10 284 PHE E O 1
ATOM 2121 N N . GLY A 1 292 ? -3.485 16.625 18.423 1.00 0.07 285 GLY E N 1
ATOM 2122 C CA . GLY A 1 292 ? -3.354 16.427 16.964 1.00 0.05 285 GLY E CA 1
ATOM 2123 C C . GLY A 1 292 ? -2.515 17.528 16.315 1.00 0.12 285 GLY E C 1
ATOM 2124 O O . GLY A 1 292 ? -2.478 18.665 16.730 1.00 0.07 285 GLY E O 1
ATOM 2125 N N . GLY A 1 293 ? -1.844 17.145 15.254 1.00 0.13 286 GLY E N 1
ATOM 2126 C CA . GLY A 1 293 ? -1.053 18.125 14.514 1.00 0.10 286 GLY E CA 1
ATOM 2127 C C . GLY A 1 293 ? -1.822 18.938 13.503 1.00 0.06 286 GLY E C 1
ATOM 2128 O O . GLY A 1 293 ? -1.284 19.903 12.957 1.00 0.12 286 GLY E O 1
ATOM 2129 N N . ILE A 1 294 ? -3.061 18.525 13.225 1.00 0.09 287 ILE E N 1
ATOM 2130 C CA . ILE A 1 294 ? -3.921 19.280 12.295 1.00 0.06 287 ILE E CA 1
ATOM 2131 C C . ILE A 1 294 ? -5.093 19.898 13.065 1.00 0.19 287 ILE E C 1
ATOM 2132 O O . ILE A 1 294 ? -5.764 19.136 13.766 1.00 0.14 287 ILE E O 1
ATOM 2137 N N . GLN A 1 295 ? -5.237 21.201 13.008 1.00 0.05 288 GLN E N 1
ATOM 2138 C CA . GLN A 1 295 ? -6.265 21.885 13.792 1.00 0.06 288 GLN E CA 1
ATOM 2139 C C . GLN A 1 295 ? -6.967 22.971 12.982 1.00 0.01 288 GLN E C 1
ATOM 2140 O O . GLN A 1 295 ? -6.439 23.368 11.930 1.00 0.11 288 GLN E O 1
ATOM 2146 N N . SER A 1 296 ? -8.062 23.461 13.515 1.00 0.11 289 SER E N 1
ATOM 2147 C CA . SER A 1 296 ? -8.917 24.411 12.740 1.00 0.14 289 SER E CA 1
ATOM 2148 C C . SER A 1 296 ? -8.250 25.785 12.711 1.00 0.08 289 SER E C 1
ATOM 2149 O O . SER A 1 296 ? -7.807 26.276 13.742 1.00 0.13 289 SER E O 1
ATOM 2152 N N . SER A 1 297 ? -8.206 26.403 11.546 1.00 0.10 294 SER E N 1
ATOM 2153 C CA . SER A 1 297 ? -7.696 27.773 11.396 1.00 0.12 294 SER E CA 1
ATOM 2154 C C . SER A 1 297 ? -8.830 28.783 11.661 1.00 0.19 294 SER E C 1
ATOM 2155 O O . SER A 1 297 ? -8.560 29.979 11.565 1.00 0.15 294 SER E O 1
ATOM 2158 N N . ALA A 1 298 ? -10.032 28.379 11.992 1.00 0.12 295 ALA E N 1
ATOM 2159 C CA . ALA A 1 298 ? -11.227 29.272 12.080 1.00 0.13 295 ALA E CA 1
ATOM 2160 C C . ALA A 1 298 ? -10.951 30.418 13.046 1.00 0.20 295 ALA E C 1
ATOM 2161 O O . ALA A 1 298 ? -11.318 31.562 12.737 1.00 0.23 295 ALA E O 1
ATOM 2163 N N . GLY A 1 299 ? -10.339 30.182 14.204 1.00 0.17 296 GLY E N 1
ATOM 2164 C CA . GLY A 1 299 ? -10.037 31.380 15.044 1.00 0.22 296 GLY E CA 1
ATOM 2165 C C . GLY A 1 299 ? -8.729 32.088 14.753 1.00 0.43 296 GLY E C 1
ATOM 2166 O O . GLY A 1 299 ? -8.491 33.191 15.262 1.00 0.44 296 GLY E O 1
ATOM 2167 N N . ILE A 1 300 ? -7.824 31.567 13.943 1.00 0.25 297 ILE E N 1
ATOM 21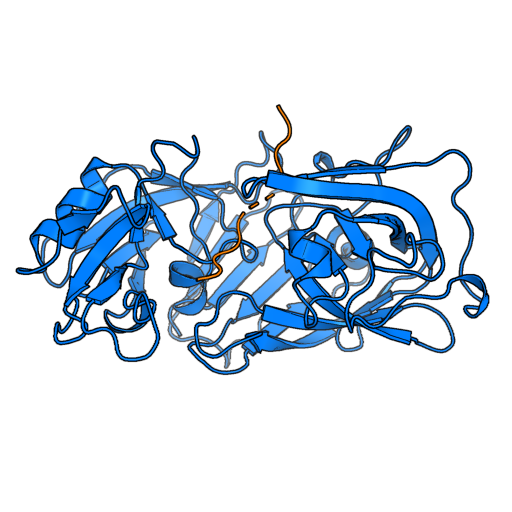68 C CA . ILE A 1 300 ? -6.695 32.340 13.400 1.00 0.16 297 ILE E CA 1
ATOM 2169 C C . ILE A 1 300 ? -7.112 33.291 12.320 1.00 0.18 297 ILE E C 1
ATOM 2170 O O . ILE A 1 300 ? -6.680 34.456 12.286 1.00 0.40 297 ILE E O 1
ATOM 2175 N N . GLY A 1 301 ? -7.945 32.948 11.354 1.00 0.20 298 GLY E N 1
ATOM 2176 C CA . GLY A 1 301 ? -8.239 33.939 10.295 1.00 0.32 298 GLY E CA 1
ATOM 2177 C C . GLY A 1 301 ? -7.605 33.543 8.974 1.00 0.35 298 GLY E C 1
ATOM 2178 O O . GLY A 1 301 ? -8.035 33.905 7.871 1.00 0.23 298 GLY E O 1
ATOM 2179 N N . ILE A 1 302 ? -6.528 32.784 9.107 1.00 0.22 299 ILE E N 1
ATOM 2180 C CA . ILE A 1 302 ? -5.748 32.368 7.942 1.00 0.34 299 ILE E CA 1
ATOM 2181 C C . ILE A 1 302 ? -5.285 30.917 8.091 1.00 0.10 299 ILE E C 1
ATOM 2182 O O . ILE A 1 302 ? -5.034 30.436 9.187 1.00 0.17 299 ILE E O 1
ATOM 2187 N N . ASN A 1 303 ? -5.259 30.222 6.965 1.00 0.10 300 ASN E N 1
ATOM 2188 C CA . ASN A 1 303 ? -4.758 28.832 6.943 1.00 0.04 300 ASN E CA 1
ATOM 2189 C C . ASN A 1 303 ? -3.216 28.885 6.960 1.00 0.07 300 ASN E C 1
ATOM 2190 O O . ASN A 1 303 ? -2.587 29.700 6.291 1.00 0.11 300 ASN E O 1
ATOM 2195 N N . ILE A 1 304 ? -2.647 28.062 7.800 1.00 0.04 301 ILE E N 1
ATOM 2196 C CA . ILE A 1 304 ? -1.180 28.067 7.961 1.00 0.05 301 ILE E CA 1
ATOM 2197 C C . ILE A 1 304 ? -0.620 26.678 7.702 1.00 0.07 301 ILE E C 1
ATOM 2198 O O . ILE A 1 304 ? -0.909 25.753 8.435 1.00 0.11 301 ILE E O 1
ATOM 2203 N N . PHE A 1 305 ? 0.171 26.560 6.645 1.00 0.04 302 PHE E N 1
ATOM 2204 C CA . PHE A 1 305 ? 1.007 25.343 6.460 1.00 0.07 302 PHE E CA 1
ATOM 2205 C C . PHE A 1 305 ? 2.285 25.534 7.300 1.00 0.02 302 PHE E C 1
ATOM 2206 O O . PHE A 1 305 ? 3.280 26.051 6.872 1.00 0.10 302 PHE E O 1
ATOM 2214 N N . GLY A 1 306 ? 2.270 25.073 8.534 1.00 0.07 303 GLY E N 1
ATOM 2215 C CA . GLY A 1 306 ? 3.304 25.088 9.564 1.00 0.08 303 GLY E CA 1
ATOM 2216 C C . GLY A 1 306 ? 4.227 23.891 9.486 1.00 0.09 303 GLY E C 1
ATOM 2217 O O . GLY A 1 306 ? 4.177 23.224 8.440 1.00 0.06 303 GLY E O 1
ATOM 2218 N N . ASP A 1 307 ? 5.015 23.697 10.512 1.00 0.11 304 ASP E N 1
ATOM 2219 C CA . ASP A 1 307 ? 6.116 22.714 10.471 1.00 0.03 304 ASP E CA 1
ATOM 2220 C C . ASP A 1 307 ? 5.579 21.314 10.240 1.00 0.15 304 ASP E C 1
ATOM 2221 O O . ASP A 1 307 ? 6.245 20.476 9.633 1.00 0.09 304 ASP E O 1
ATOM 2226 N N . VAL A 1 308 ? 4.403 20.955 10.711 1.00 0.10 305 VAL E N 1
ATOM 2227 C CA . VAL A 1 308 ? 3.820 19.637 10.459 1.00 0.07 305 VAL E CA 1
ATOM 2228 C C . VAL A 1 308 ? 3.734 19.304 8.993 1.00 0.16 305 VAL E C 1
ATOM 2229 O O . VAL A 1 308 ? 4.102 18.170 8.700 1.00 0.18 305 VAL E O 1
ATOM 2233 N N . ALA A 1 309 ? 3.389 20.249 8.145 1.00 0.07 306 ALA E N 1
ATOM 2234 C CA . ALA A 1 309 ? 3.292 20.148 6.685 1.00 0.18 306 ALA E CA 1
ATOM 2235 C C . ALA A 1 309 ? 4.655 20.273 6.035 1.00 0.22 306 ALA E C 1
ATOM 2236 O O . ALA A 1 309 ? 4.995 19.425 5.205 1.00 0.07 306 ALA E O 1
ATOM 2238 N N . LEU A 1 310 ? 5.368 21.319 6.451 1.00 0.09 307 LEU E N 1
ATOM 2239 C CA . LEU A 1 310 ? 6.599 21.616 5.760 1.00 0.09 307 LEU E CA 1
ATOM 2240 C C . LEU A 1 310 ? 7.658 20.517 6.011 1.00 0.02 307 LEU E C 1
ATOM 2241 O O . LEU A 1 310 ? 8.477 20.325 5.121 1.00 0.12 307 LEU E O 1
ATOM 2246 N N . LYS A 1 311 ? 7.738 19.892 7.163 1.00 0.09 308 LYS E N 1
ATOM 2247 C CA . LYS A 1 311 ? 8.772 18.883 7.334 1.00 0.09 308 LYS E CA 1
ATOM 2248 C C . LYS A 1 311 ? 8.495 17.652 6.507 1.00 0.03 308 LYS E C 1
ATOM 2249 O O . LYS A 1 311 ? 9.373 16.785 6.429 1.00 0.13 308 LYS E O 1
ATOM 2255 N N . ALA A 1 312 ? 7.314 17.482 5.943 1.00 0.12 309 ALA E N 1
ATOM 2256 C CA . ALA A 1 312 ? 7.186 16.300 5.050 1.00 0.16 309 ALA E CA 1
ATOM 2257 C C . ALA A 1 312 ? 7.700 16.685 3.647 1.00 0.17 309 ALA E C 1
ATOM 2258 O O . ALA A 1 312 ? 7.571 15.829 2.759 1.00 0.16 309 ALA E O 1
ATOM 2260 N N . ALA A 1 313 ? 8.104 17.922 3.432 1.00 0.05 310 ALA E N 1
ATOM 2261 C CA . ALA A 1 313 ? 8.575 18.239 2.065 1.00 0.17 310 ALA E CA 1
ATOM 2262 C C . ALA A 1 313 ? 9.950 18.919 2.140 1.00 0.12 310 ALA E C 1
ATOM 2263 O O . ALA A 1 313 ? 10.441 19.301 3.187 1.00 0.13 310 ALA E O 1
ATOM 2265 N N . PHE A 1 314 ? 10.570 18.982 0.971 1.00 0.07 311 PHE E N 1
ATOM 2266 C CA . PHE A 1 314 ? 11.648 19.929 0.585 1.00 0.01 311 PHE E CA 1
ATOM 2267 C C . PHE A 1 314 ? 11.017 21.185 -0.019 1.00 0.04 311 PHE E C 1
ATOM 2268 O O . PHE A 1 314 ? 10.253 21.112 -1.008 1.00 0.09 311 PHE E O 1
ATOM 2276 N N . VAL A 1 315 ? 11.268 22.311 0.625 1.00 0.08 312 VAL E N 1
ATOM 2277 C CA . VAL A 1 315 ? 10.521 23.538 0.221 1.00 0.04 312 VAL E CA 1
ATOM 2278 C C . VAL A 1 315 ? 11.512 24.568 -0.276 1.00 0.16 312 VAL E C 1
ATOM 2279 O O . VAL A 1 315 ? 12.575 24.818 0.305 1.00 0.09 312 VAL E O 1
ATOM 2283 N N . VAL A 1 316 ? 11.154 25.039 -1.458 1.00 0.04 313 VAL E N 1
ATOM 2284 C CA . VAL A 1 316 ? 12.013 26.076 -2.071 1.00 0.06 313 VAL E CA 1
ATOM 2285 C C . VAL A 1 316 ? 11.292 27.419 -2.035 1.00 0.12 313 VAL E C 1
ATOM 2286 O O . VAL A 1 316 ? 10.191 27.597 -2.558 1.00 0.19 313 VAL E O 1
ATOM 2290 N N . PHE A 1 317 ? 11.944 28.327 -1.314 1.00 0.08 314 PHE E N 1
ATOM 2291 C CA . PHE A 1 317 ? 11.427 29.713 -1.322 1.00 0.05 314 PHE E CA 1
ATOM 2292 C C . PHE A 1 317 ? 12.172 30.529 -2.370 1.00 0.13 314 PHE E C 1
ATOM 2293 O O . PHE A 1 317 ? 13.328 30.919 -2.242 1.00 0.08 314 PHE E O 1
ATOM 2301 N N . ASN A 1 318 ? 11.521 30.657 -3.521 1.00 0.09 315 ASN E N 1
ATOM 2302 C CA . ASN A 1 318 ? 12.085 31.325 -4.689 1.00 0.07 315 ASN E CA 1
ATOM 2303 C C . ASN A 1 318 ? 11.837 32.799 -4.699 1.00 0.14 315 ASN E C 1
ATOM 2304 O O . ASN A 1 318 ? 10.778 33.391 -4.951 1.00 0.12 315 ASN E O 1
ATOM 2309 N N . GLY A 1 319 ? 12.831 33.613 -4.316 1.00 0.09 316 GLY E N 1
ATOM 2310 C CA . GLY A 1 319 ? 12.600 35.048 -4.074 1.00 0.18 316 GLY E CA 1
ATOM 2311 C C . GLY A 1 319 ? 13.029 35.836 -5.315 1.00 0.19 316 GLY E C 1
ATOM 2312 O O . GLY A 1 319 ? 13.396 37.011 -5.204 1.00 0.23 316 GLY E O 1
ATOM 2313 N N . ALA A 1 320 ? 12.880 35.326 -6.529 1.00 0.11 317 ALA E N 1
ATOM 2314 C CA . ALA A 1 320 ? 13.022 36.167 -7.721 1.00 0.27 317 ALA E CA 1
ATOM 2315 C C . ALA A 1 320 ? 11.981 37.277 -7.727 1.00 0.37 317 ALA E C 1
ATOM 2316 O O . ALA A 1 320 ? 11.032 37.223 -6.935 1.00 0.16 317 ALA E O 1
ATOM 2318 N N . THR A 1 321 ? 12.048 38.222 -8.677 1.00 0.23 318 THR E N 1
ATOM 2319 C CA . THR A 1 321 ? 11.233 39.445 -8.667 1.00 0.71 318 THR E CA 1
ATOM 2320 C C . THR A 1 321 ? 9.736 39.058 -8.602 1.00 0.22 318 THR E C 1
ATOM 2321 O O . THR A 1 321 ? 8.906 39.780 -8.043 1.00 0.21 318 THR E O 1
ATOM 2325 N N . THR A 1 322 ? 9.401 37.913 -9.183 1.00 0.17 319 THR E N 1
ATOM 2326 C CA . T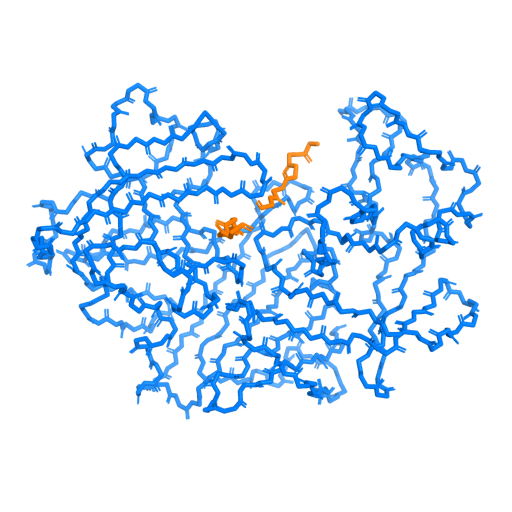HR A 1 322 ? 8.033 37.328 -9.084 1.00 0.14 319 THR E CA 1
ATOM 2327 C C . THR A 1 322 ? 8.176 36.040 -8.288 1.00 0.11 319 THR E C 1
ATOM 2328 O O . THR A 1 322 ? 8.515 34.983 -8.830 1.00 0.12 319 THR E O 1
ATOM 2332 N N . PRO A 1 323 B 7.986 36.031 -6.971 1.00 0.17 319 PRO E N 1
ATOM 2333 C CA . PRO A 1 323 B 8.316 34.850 -6.207 1.00 0.13 319 PRO E CA 1
ATOM 2334 C C . PRO A 1 323 B 7.372 33.705 -6.417 1.00 0.07 319 PRO E C 1
ATOM 2335 O O . PRO A 1 323 B 6.183 33.932 -6.792 1.00 0.13 319 PRO E O 1
ATOM 2339 N N . THR A 1 324 ? 7.903 32.522 -6.156 1.00 0.13 320 THR E N 1
ATOM 2340 C CA . THR A 1 324 ? 7.129 31.274 -6.176 1.00 0.19 320 THR E CA 1
ATOM 2341 C C . THR A 1 324 ? 7.612 30.378 -5.033 1.00 0.14 320 THR E C 1
ATOM 2342 O O . THR A 1 324 ? 8.672 30.630 -4.437 1.00 0.06 320 THR E O 1
ATOM 2346 N N . LEU A 1 325 ? 6.792 29.384 -4.778 1.00 0.10 321 LEU E N 1
ATOM 2347 C CA . LEU A 1 325 ? 7.007 28.358 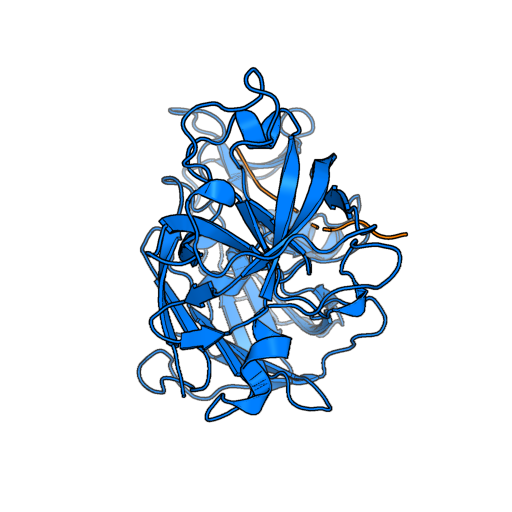-3.745 1.00 0.17 321 LEU E CA 1
ATOM 2348 C C . LEU A 1 325 ? 7.108 26.998 -4.442 1.00 0.10 321 LEU E C 1
ATOM 2349 O O . LEU A 1 325 ? 6.215 26.610 -5.205 1.00 0.13 321 LEU E O 1
ATOM 2354 N N . GLY A 1 326 ? 8.191 26.295 -4.183 1.00 0.09 322 GLY E N 1
ATOM 2355 C CA . GLY A 1 326 ? 8.418 24.965 -4.780 1.00 0.05 322 GLY E CA 1
ATOM 2356 C C . GLY A 1 326 ? 8.243 23.878 -3.718 1.00 0.06 322 GLY E C 1
ATOM 2357 O O . GLY A 1 326 ? 8.745 24.006 -2.592 1.00 0.13 322 GLY E O 1
ATOM 2358 N N . PHE A 1 327 ? 7.587 22.762 -4.008 1.00 0.06 323 PHE E N 1
ATOM 2359 C CA . PHE A 1 327 ? 7.591 21.616 -3.090 1.00 0.14 323 PHE E CA 1
ATOM 2360 C C . PHE A 1 327 ? 8.010 20.338 -3.840 1.00 0.12 323 PHE E C 1
ATOM 2361 O O . PHE A 1 327 ? 7.506 20.146 -4.939 1.00 0.15 323 PHE E O 1
ATOM 2369 N N . ALA A 1 328 ? 8.819 19.551 -3.159 1.00 0.11 324 ALA E N 1
ATOM 2370 C CA . ALA A 1 328 ? 9.125 18.168 -3.623 1.00 0.13 324 ALA E CA 1
ATOM 2371 C C . ALA A 1 328 ? 8.926 17.219 -2.445 1.00 0.12 324 ALA E C 1
ATOM 2372 O O . ALA A 1 328 ? 9.252 17.549 -1.303 1.00 0.13 324 ALA E O 1
ATOM 2374 N N . SER A 1 329 ? 8.548 16.000 -2.749 1.00 0.08 325 SER E N 1
ATOM 2375 C CA . SER A 1 329 ? 8.608 14.933 -1.702 1.00 0.08 325 SER E CA 1
ATOM 2376 C C . SER A 1 329 ? 10.069 14.679 -1.333 1.00 0.17 325 SER E C 1
ATOM 2377 O O . SER A 1 329 ? 10.936 14.971 -2.125 1.00 0.20 325 SER E O 1
ATOM 2380 N N . LYS A 1 330 ? 10.266 14.228 -0.108 1.00 0.16 326 LYS E N 1
ATOM 2381 C CA . LYS A 1 330 ? 11.625 13.769 0.202 1.00 0.22 326 LYS E CA 1
ATOM 2382 C C . LYS A 1 330 ? 11.572 12.431 0.925 1.00 0.26 326 LYS E C 1
ATOM 2383 O O . LYS A 1 330 ? 10.491 11.863 1.095 1.00 0.33 326 LYS E O 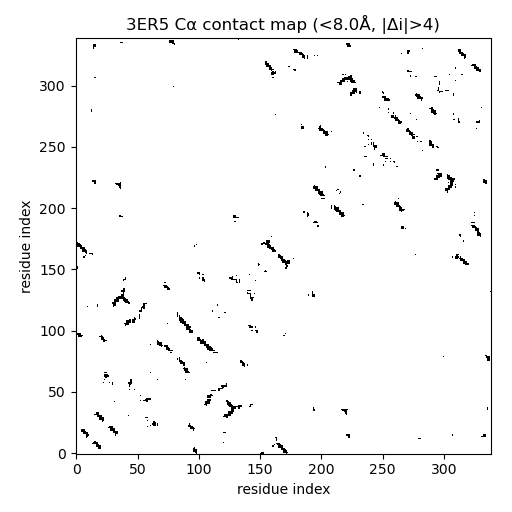1
ATOM 2390 N N . PRO B 2 1 ? 1.287 21.935 24.229 1.00 0.97 1 PRO I N 1
ATOM 2391 C CA . PRO B 2 1 ? 2.694 21.876 24.646 1.00 0.59 1 PRO I CA 1
ATOM 2392 C C . PRO B 2 1 ? 3.625 22.103 23.466 1.00 0.97 1 PRO I C 1
ATOM 2393 O O . PRO B 2 1 ? 3.514 21.435 22.437 1.00 0.90 1 PRO I O 1
ATOM 2397 N N . HIS B 2 2 ? 4.562 23.030 23.587 1.00 0.85 2 HIS I N 1
ATOM 2398 C CA . HIS B 2 2 ? 4.274 24.464 23.418 1.00 0.60 2 HIS I CA 1
ATOM 2399 C C . HIS B 2 2 ? 4.228 24.830 21.943 1.00 0.29 2 HIS I C 1
ATOM 2400 O O . HIS B 2 2 ? 5.215 24.907 21.238 1.00 0.69 2 HIS I O 1
ATOM 2407 N N . PRO B 2 3 ? 2.886 24.972 21.480 1.00 0.36 3 PRO I N 1
ATOM 2408 C CA . PRO B 2 3 ? 3.133 25.180 20.019 1.00 0.30 3 PRO I CA 1
ATOM 2409 C C . PRO B 2 3 ? 3.289 26.670 19.745 1.00 0.33 3 PRO I C 1
ATOM 2410 O O . PRO B 2 3 ? 2.759 27.528 20.447 1.00 0.35 3 PRO I O 1
ATOM 2414 N N . PHE B 2 4 ? 3.999 26.972 18.679 1.00 0.16 4 PHE I N 1
ATOM 2415 C CA . PHE B 2 4 ? 4.390 28.365 18.344 1.00 0.07 4 PHE I CA 1
ATOM 2416 C C . PHE B 2 4 ? 3.522 28.852 17.172 1.00 0.10 4 PHE I C 1
ATOM 2417 O O . PHE B 2 4 ? 3.072 28.077 16.314 1.00 0.12 4 PHE I O 1
ATOM 2425 N N . HIS B 2 5 ? 3.370 30.171 17.145 1.00 0.14 5 HIS I N 1
ATOM 2426 C CA . HIS B 2 5 ? 2.652 30.761 15.950 1.00 0.09 5 HIS I CA 1
ATOM 2427 C C . HIS B 2 5 ? 3.201 32.152 15.700 1.00 0.15 5 HIS I C 1
ATOM 2428 O O . HIS B 2 5 ? 2.848 33.094 16.388 1.00 0.09 5 HIS I O 1
ATOM 2446 N N . VAL B 2 7 ? 3.668 36.821 12.427 1.00 0.09 7 VAL I N 1
ATOM 2447 C CA . VAL B 2 7 ? 3.400 38.166 12.873 1.00 0.10 7 VAL I CA 1
ATOM 2448 C C . VAL B 2 7 ? 1.958 38.583 12.649 1.00 0.17 7 VAL I C 1
ATOM 2449 O O . VAL B 2 7 ? 1.307 38.089 11.758 1.00 0.23 7 VAL I O 1
ATOM 2453 N N . ILE B 2 8 ? 1.418 39.401 13.520 1.00 0.13 8 ILE I N 1
ATOM 2454 C CA . ILE B 2 8 ? 0.153 40.132 13.290 1.00 0.18 8 ILE I CA 1
ATOM 2455 C C . ILE B 2 8 ? 0.454 41.482 12.634 1.00 0.20 8 ILE I C 1
ATOM 2456 O O . ILE B 2 8 ? 1.194 42.241 13.258 1.00 0.27 8 ILE I O 1
ATOM 2461 N N . HIS B 2 9 ? -0.038 41.886 11.469 1.00 0.32 9 HIS I N 1
ATOM 2462 C CA . HIS B 2 9 ? -0.085 43.306 11.263 1.00 0.97 9 HIS I CA 1
ATOM 2463 C C . HIS B 2 9 ? -1.410 43.972 11.301 1.00 0.75 9 HIS I C 1
ATOM 2464 O O . HIS B 2 9 ? -1.558 44.887 12.138 1.00 0.97 9 HIS I O 1
ATOM 2471 N N . LYS B 2 10 ? -2.454 43.784 10.506 1.00 0.95 10 LYS I N 1
ATOM 2472 C CA . LYS B 2 10 ? -3.637 44.616 10.796 1.00 0.97 10 LYS I CA 1
ATOM 2473 C C . LYS B 2 10 ? -4.751 43.799 11.422 1.00 0.97 10 LYS I C 1
ATOM 2474 O O . LYS B 2 10 ? -5.557 43.185 10.715 1.00 0.9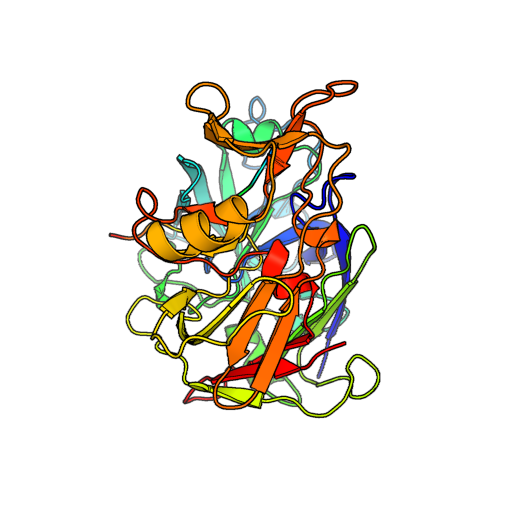7 10 LYS I O 1
#

Solvent-accessible surface area: 13294 Å² total; per-residue (Å²): 65,51,2,61,9,76,0,65,22,32,58,94,33,0,2,3,7,26,0,50,0,53,0,8,50,104,62,33,70,1,49,0,6,3,8,1,1,0,2,0,8,0,0,0,2,60,56,9,60,89,103,48,48,69,72,15,69,65,0,20,10,108,147,10,116,60,25,146,104,57,98,69,8,75,7,80,5,46,8,34,61,61,4,43,7,25,5,18,0,34,18,2,24,0,20,0,28,68,2,71,11,107,48,2,4,0,2,0,0,91,118,9,27,79,38,13,20,122,17,54,56,1,7,0,11,0,2,1,5,32,23,84,21,7,32,4,60,120,95,90,33,122,5,1,6,39,48,1,62,108,58,16,108,44,50,7,0,1,1,30,1,12,76,88,42,85,12,41,2,7,0,1,70,55,46,96,122,27,40,85,66,90,31,34,98,22,78,18,49,60,190,117,0,28,2,20,4,58,0,51,0,21,7,22,24,125,49,97,62,95,103,55,96,5,62,0,7,1,8,4,12,0,0,2,0,31,1,45,50,110,10,0,55,34,0,8,79,121,11,130,39,23,128,77,9,117,113,61,56,14,42,13,2,48,43,109,34,137,13,29,31,1,14,2,0,0,31,109,30,98,4,81,0,54,10,97,37,0,43,5,7,54,66,68,143,76,36,88,38,4,12,0,0,0,9,42,8,78,84,55,74,48,20,0,1,0,2,0,0,1,2,11,0,1,0,0,0,31,4,40,147,106,17,29,0,0,2,1,52,102,65,74,45,18,51,26,80,146,252

Sequence (339 aa):
STGSATTTPIDSLDDAYITPVQIGTPAQTLNLDFDTGSSDLWVFSSETTASEVDGQTIYTPSKSTTAKLLSGATWSISYGDGSSSSGDVYTDTVSVGGLTVTGQAVESAKKVSSSFTEDSTIDGLLGLAFSTLNTVSPTQQKTFFDNAKASLDSPVFTADLGYHAPGTYNFGFIDTTAYTGSITYTAVSTKQGFWEWTSTGYAVGSGTFKSTSIDGIADTGTTLLYLPATVVSAYWAQVSGAKSSSSVGGYVFPCSATLPSFTFGVGSARIVIPGDYIDFGPISTGSSSCFGGIQSSAGIGINIFGDVALKAAFVVFNGATTPTLGFASKPHPFHVIHK

Nearest PDB structures (foldseek):
  7bku-assembly1_A  TM=9.959E-01  e=3.719E-69  Cryphonectria parasitica
  1gvt-assembly1_A  TM=1.002E+00  e=7.947E-68  Cryphonectria parasitica
  6rsv-assembly1_A  TM=9.961E-01  e=9.392E-68  Cryphonectria parasitica
  4ycy-assembly1_A  TM=9.986E-01  e=9.204E-67  Cryphonectria parasitica
  3emy-assembly1_A  TM=9.879E-01  e=9.315E-51  Trichoderma reesei

Secondary structure (DSSP, 8-state):
--EEEEEEESSTT---EEEEEEETTTTEEEEEEEETT----EE-BTTS-GGG-SS---B-GGG-TT-EEEEEEEEEEE-TTS-EEEEEEEEEEEEETTEEEEEEEEEEEEEE-HHHHT-TT--EEEE-S-GGG---BSS----HHHHHTTTSSSSEEEEE--SSS-EEEEES---TTSSSS--EEEE-B-TTSS-EEEEEEEEETTS--EEEEEEEEE-TT--SEEE-HHHHHHHHTTSTT-EEETTTTEEEEETT--PPPEEEEETTEEEEE-HHHHEEEESSTT-SEEEESEEE-TTTSSEEE-HHHHTTEEEEEE-SSS-EEEEEE-/---------

B-factor: mean 0.2, std 0.18, range [0.01, 0.97]